Protein 1WCW (pdb70)

B-factor: mean 19.97, std 11.14, range [6.04, 53.65]

Organism: Thermus thermophilus (strain ATCC 27634 / DSM 579 / HB8) (NCBI:txid30085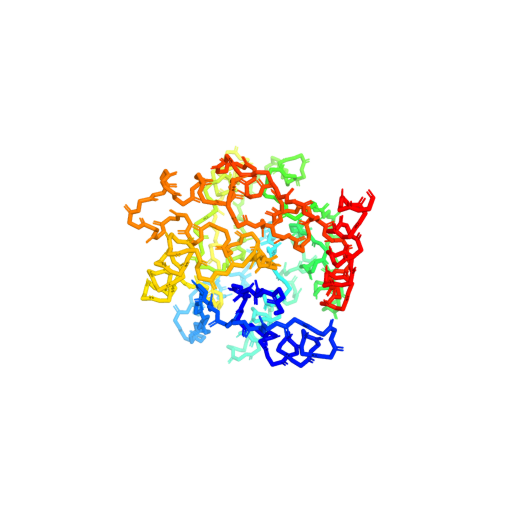2)

Nearest PDB structures (foldseek):
  1wcx-assembly1_A  TM=1.002E+00  e=2.174E-49  Thermus thermophilus
  1wd7-assembly1_A  TM=7.916E-01  e=1.158E-45  Thermus thermophilus
  3d8s-assembly1_A  TM=7.509E-01  e=1.767E-45  Thermus thermophilus HB27
  3re1-assembly1_A  TM=6.520E-01  e=6.732E-09  Pseudomonas syringae pv. tomato str. DC3000
  3mw8-assembly1_A  TM=5.548E-01  e=4.410E-09  Shewanella amazonensis SB2B

Foldseek 3Di:
DAEEEEQDDDCPVVLCVLCVVVPYHYHYQHFKDKWFDPLVVCVVLLVVLLVAWAEEEAQALVQLVLSVVSCVVVVGDNVVRLQNHQYEYADDHNQVSCVVVVRHHPYYAHNDLVRCLVVQAQDETAYEYEDAADDDVVNVVSNVVSHHDYRYHHRMHMGTPLVSLAVVLVCLLVLVGAEYEDEDLVSLVSNCVRYPCNVSVQVSCAPRHAYEYEDPRNQVSCVVSPHHHLYYHDPSDSSCRVVVVVVSVVVVVD

Sequence (254 aa):
AVRVAYAGLRRKEAFKALAEKLGFTPLLFPVQATEKVPVPEYRDQVRALAQGVDLFLATTGVGVRDLLEAGKALGLDLEGPLAKAFRLARGAKAARALKEAGLPPHAVGDGTSKSLLPLLPQGRGVAALQLYGKPLPLLENALAERGYRVLPLMPYRHLPDPEGILRLEEALLRGEVDALAFVAAIQVEFLFEGAKDPKALREALNTRVKALAVGRVTADALREWGVKPFYVDETERLGSLLQGFKRALQKEVA

InterPro domains:
  IPR003754 Tetrapyrrole biosynthesis, uroporphyrinogen III synthase [PF02602] (13-242)
  IPR003754 Tetrapyrrole biosynthesis, uroporphyrinogen III synthase [cd06578] (9-242)
  IPR036108 Tetrapyrrole biosynthesis, uroporphyrinogen III synthase superfamily [G3DSA:3.40.50.10090] (7-240)
  IPR036108 Tetrapyrrole biosynthesis, uroporphyrinogen III synthase superfamily [G3DSA:3.40.50.10090] (31-159)
  IPR036108 Tetrapyrrole biosynthesis, uroporphyrinogen III synthase superfamily [SSF69618] (2-250)
  IPR039793 Uroporphyrinogen-III synthase [PTHR40082] (2-251)

Structure (mmCIF, N/CA/C/O backbone):
data_1WCW
#
_entry.id   1WCW
#
_cell.length_a   35.546
_cell.length_b   66.309
_cell.length_c   55.677
_cell.angle_alpha   90
_cell.angle_beta   91.784
_cell.angle_gamma   90
#
_symmetry.space_group_name_H-M   'P 1 21 1'
#
loop_
_entity.id
_entity.type
_entity.pdbx_description
1 polymer 'Uroporphyrinogen III synthase'
2 non-polymer GLYCEROL
3 water water
#
loop_
_atom_site.group_PDB
_atom_site.id
_atom_site.type_symbol
_atom_site.label_atom_id
_atom_site.label_alt_id
_atom_site.label_comp_id
_atom_site.label_asym_id
_atom_site.label_entity_id
_atom_site.label_seq_id
_atom_site.pdbx_PDB_ins_code
_atom_site.Cartn_x
_atom_site.Cartn_y
_atom_site.Cartn_z
_atom_site.occupancy
_atom_site.B_iso_or_equiv
_atom_site.auth_seq_id
_atom_site.auth_comp_id
_atom_site.auth_asym_id
_atom_site.auth_atom_id
_atom_site.pdbx_PDB_model_num
ATOM 1 N N . ALA A 1 8 ? 12.807 23.651 3.445 1.00 31.98 8 ALA A N 1
ATOM 2 C CA . ALA A 1 8 ? 12.984 22.349 4.150 1.00 22.23 8 ALA A CA 1
ATOM 3 C C . ALA A 1 8 ? 14.226 22.380 5.056 1.00 19.68 8 ALA A C 1
ATOM 4 O O . ALA A 1 8 ? 15.150 23.113 4.796 1.00 21.36 8 ALA A O 1
ATOM 6 N N . VAL A 1 9 ? 14.196 21.579 6.114 1.00 16.11 9 VAL A N 1
ATOM 7 C CA . VAL A 1 9 ? 15.360 21.471 7.023 1.00 14.45 9 VAL A CA 1
ATOM 8 C C . VAL A 1 9 ? 16.448 20.678 6.246 1.00 11.60 9 VAL A C 1
ATOM 9 O O . VAL A 1 9 ? 16.192 19.629 5.631 1.00 13.30 9 VAL A O 1
ATOM 13 N N . ARG A 1 10 ? 17.622 21.267 6.240 1.00 10.16 10 ARG A N 1
ATOM 14 C CA . ARG A 1 10 ? 18.771 20.749 5.500 1.00 9.85 10 ARG A CA 1
ATOM 15 C C . ARG A 1 10 ? 19.635 19.935 6.482 1.00 9.82 10 ARG A C 1
ATOM 16 O O . ARG A 1 10 ? 20.142 20.498 7.463 1.00 10.26 10 ARG A O 1
ATOM 24 N N . VAL A 1 11 ? 19.800 18.663 6.179 1.00 9.47 11 VAL A N 1
ATOM 25 C CA . VAL A 1 11 ? 20.534 17.739 7.052 1.00 8.98 11 VAL A CA 1
ATOM 26 C C . VAL A 1 11 ? 21.687 17.129 6.288 1.00 8.01 11 VAL A C 1
ATOM 27 O O . VAL A 1 11 ? 21.534 16.448 5.247 1.00 9.50 11 VAL A O 1
ATOM 31 N N . ALA A 1 12 ? 22.880 17.400 6.766 1.00 8.21 12 ALA A N 1
ATOM 32 C CA . ALA A 1 12 ? 24.134 16.864 6.195 1.00 7.01 12 ALA A CA 1
ATOM 33 C C . ALA A 1 12 ? 24.449 15.514 6.871 1.00 8.60 12 ALA A C 1
ATOM 34 O O . ALA A 1 12 ? 24.102 15.324 8.071 1.00 8.63 12 ALA A O 1
ATOM 36 N N . TYR A 1 13 ? 25.075 14.613 6.160 1.00 8.38 13 TYR A N 1
ATOM 37 C CA . TYR A 1 13 ? 25.446 13.300 6.649 1.00 6.99 13 TYR A CA 1
ATOM 38 C C . TYR A 1 13 ? 26.935 13.156 6.488 1.00 9.02 13 TYR A C 1
ATOM 39 O O . TYR A 1 13 ? 27.465 13.338 5.386 1.00 8.54 13 TYR A O 1
ATOM 48 N N . ALA A 1 14 ? 27.634 12.845 7.584 1.00 7.77 14 ALA A N 1
ATOM 49 C CA . ALA A 1 14 ? 29.111 12.723 7.554 1.00 9.35 14 ALA A CA 1
ATOM 50 C C . ALA A 1 14 ? 29.564 11.278 7.304 1.00 10.16 14 ALA A C 1
ATOM 51 O O . ALA A 1 14 ? 30.781 11.081 7.242 1.00 12.01 14 ALA A O 1
ATOM 53 N N . GLY A 1 15 ? 28.654 10.338 7.160 1.00 9.98 15 GLY A N 1
ATOM 54 C CA . GLY A 1 15 ? 29.000 8.930 6.955 1.00 10.75 15 GLY A CA 1
ATOM 55 C C . GLY A 1 15 ? 29.359 8.596 5.529 1.00 13.19 15 GLY A C 1
ATOM 56 O O . GLY A 1 15 ? 29.221 9.387 4.600 1.00 14.48 15 GLY A O 1
ATOM 57 N N . LEU A 1 16 ? 29.914 7.406 5.389 1.00 18.61 16 LEU A N 1
ATOM 58 C CA . LEU A 1 16 ? 30.333 6.934 4.069 1.00 17.67 16 LEU A CA 1
ATOM 59 C C . LEU A 1 16 ? 29.507 5.757 3.531 1.00 17.59 16 LEU A C 1
ATOM 60 O O . LEU A 1 16 ? 29.063 5.778 2.410 1.00 23.67 16 LEU A O 1
ATOM 65 N N . ARG A 1 17 ? 29.285 4.786 4.367 1.00 16.54 17 ARG A N 1
ATOM 66 C CA . ARG A 1 17 ? 28.629 3.526 4.023 1.00 21.19 17 ARG A CA 1
ATOM 67 C C . ARG A 1 17 ? 27.191 3.477 3.547 1.00 26.29 17 ARG A C 1
ATOM 68 O O . ARG A 1 17 ? 26.855 2.819 2.559 1.00 26.79 17 ARG A O 1
ATOM 76 N N . ARG A 1 18 ? 26.340 4.191 4.245 1.00 19.99 18 ARG A N 1
ATOM 77 C CA . ARG A 1 18 ? 24.908 4.239 4.010 1.00 23.56 18 ARG A CA 1
ATOM 78 C C . ARG A 1 18 ? 24.373 5.580 3.466 1.00 17.31 18 ARG A C 1
ATOM 79 O O . ARG A 1 18 ? 23.256 5.991 3.765 1.00 14.16 18 ARG A O 1
ATOM 87 N N . LYS A 1 19 ? 25.158 6.245 2.640 1.00 21.23 19 LYS A N 1
ATOM 88 C CA . LYS A 1 19 ? 24.746 7.525 2.026 1.00 17.10 19 LYS A CA 1
ATOM 89 C C . LYS A 1 19 ? 23.459 7.450 1.257 1.00 18.91 19 LYS A C 1
ATOM 90 O O . LYS A 1 19 ? 22.647 8.379 1.286 1.00 19.01 19 LYS A O 1
ATOM 96 N N . GLU A 1 20 ? 23.302 6.435 0.441 1.00 18.78 20 GLU A N 1
ATOM 97 C CA . GLU A 1 20 ? 22.120 6.292 -0.382 1.00 22.04 20 GLU A CA 1
ATOM 98 C C . GLU A 1 20 ? 20.859 6.095 0.473 1.00 20.63 20 GLU A C 1
ATOM 99 O O . GLU A 1 20 ? 19.770 6.647 0.183 1.00 20.12 20 GLU A O 1
ATOM 105 N N . ALA A 1 21 ? 21.005 5.328 1.541 1.00 20.77 21 ALA A N 1
ATOM 106 C CA . ALA A 1 21 ? 19.855 5.097 2.390 1.00 20.08 21 ALA A CA 1
ATOM 107 C C . ALA A 1 21 ? 19.531 6.407 3.094 1.00 16.29 21 ALA A C 1
ATOM 108 O O . ALA A 1 21 ? 18.362 6.750 3.256 1.00 16.08 21 ALA A O 1
ATOM 110 N N . PHE A 1 22 ? 20.581 7.117 3.545 1.00 14.17 22 PHE A N 1
ATOM 111 C CA . PHE A 1 22 ? 20.361 8.388 4.226 1.00 11.96 22 PHE A CA 1
ATOM 112 C C . PHE A 1 22 ? 19.575 9.337 3.323 1.00 12.21 22 PHE A C 1
ATOM 113 O O . PHE A 1 22 ? 18.588 9.959 3.732 1.00 12.01 22 PHE A O 1
ATOM 121 N N . LYS A 1 23 ? 20.002 9.478 2.059 1.00 12.02 23 LYS A N 1
ATOM 122 C CA . LYS A 1 23 ? 19.374 10.390 1.158 1.00 12.00 23 LYS A CA 1
ATOM 123 C C . LYS A 1 23 ? 17.926 10.039 0.922 1.00 12.89 23 LYS A C 1
ATOM 124 O O . LYS A 1 23 ? 17.070 10.910 0.941 1.00 13.44 23 LYS A O 1
ATOM 130 N N . ALA A 1 24 ? 17.670 8.772 0.650 1.00 15.85 24 ALA A N 1
ATOM 131 C CA . ALA A 1 24 ? 16.315 8.328 0.384 1.00 15.59 24 ALA A CA 1
ATOM 132 C C . ALA A 1 24 ? 15.372 8.561 1.552 1.00 17.91 24 ALA A C 1
ATOM 133 O O . ALA A 1 24 ? 14.275 9.073 1.365 1.00 17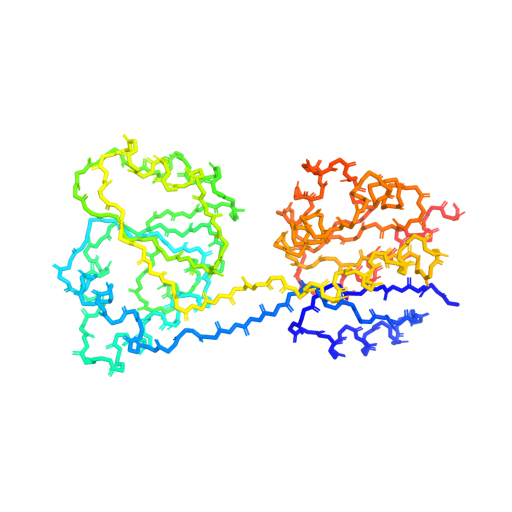.96 24 ALA A O 1
ATOM 135 N N . LEU A 1 25 ? 15.789 8.190 2.758 1.00 15.03 25 LEU A N 1
ATOM 136 C CA . LEU A 1 25 ? 14.987 8.326 3.925 1.00 16.53 25 LEU A CA 1
ATOM 137 C C . LEU A 1 25 ? 14.788 9.809 4.230 1.00 15.91 25 LEU A C 1
ATOM 138 O O . LEU A 1 25 ? 13.677 10.280 4.526 1.00 15.73 25 LEU A O 1
ATOM 143 N N . ALA A 1 26 ? 15.854 10.626 4.161 1.00 12.75 26 ALA A N 1
ATOM 144 C CA . ALA A 1 26 ? 15.681 12.033 4.422 1.00 11.99 26 ALA A CA 1
ATOM 145 C C . ALA A 1 26 ? 14.673 12.690 3.484 1.00 12.70 26 ALA A C 1
ATOM 146 O O . ALA A 1 26 ? 13.835 13.488 3.945 1.00 12.57 26 ALA A O 1
ATOM 148 N N . GLU A 1 27 ? 14.744 12.381 2.207 1.00 13.68 27 GLU A N 1
ATOM 149 C CA . GLU A 1 27 ? 13.800 12.935 1.257 1.00 16.21 27 GLU A CA 1
ATOM 150 C C . GLU A 1 27 ? 12.377 12.510 1.613 1.00 16.74 27 GLU A C 1
ATOM 151 O O . GLU A 1 27 ? 11.444 13.343 1.531 1.00 18.76 27 GLU A O 1
ATOM 157 N N . LYS A 1 28 ? 12.189 11.245 1.966 1.00 15.70 28 LYS A N 1
ATOM 158 C CA . LYS A 1 28 ? 10.807 10.766 2.331 1.00 16.70 28 LYS A CA 1
ATOM 159 C C . LYS A 1 28 ? 10.269 11.453 3.567 1.00 19.46 28 LYS A C 1
ATOM 160 O O . LYS A 1 28 ? 9.030 11.641 3.734 1.00 22.21 28 LYS A O 1
ATOM 166 N N . LEU A 1 29 ? 11.142 11.905 4.440 1.00 17.37 29 LEU A N 1
ATOM 167 C CA . LEU A 1 29 ? 10.719 12.592 5.667 1.00 15.72 29 LEU A CA 1
ATOM 168 C C . LEU A 1 29 ? 10.598 14.087 5.500 1.00 16.04 29 LEU A C 1
ATOM 169 O O . LEU A 1 29 ? 10.302 14.806 6.448 1.00 21.63 29 LEU A O 1
ATOM 174 N N . GLY A 1 30 ? 10.845 14.568 4.303 1.00 15.65 30 GLY A N 1
ATOM 175 C CA . GLY A 1 30 ? 10.733 16.010 4.066 1.00 18.02 30 GLY A CA 1
ATOM 176 C C . GLY A 1 30 ? 11.966 16.864 4.290 1.00 15.12 30 GLY A C 1
ATOM 177 O O . GLY A 1 30 ? 11.917 18.092 4.274 1.00 19.03 30 GLY A O 1
ATOM 178 N N . PHE A 1 31 ? 13.099 16.211 4.507 1.00 13.95 31 PHE A N 1
ATOM 179 C CA . PHE A 1 31 ? 14.349 16.967 4.653 1.00 12.61 31 PHE A CA 1
ATOM 180 C C . PHE A 1 31 ? 15.103 17.096 3.339 1.00 12.93 31 PHE A C 1
ATOM 181 O O . PHE A 1 31 ? 14.857 16.347 2.410 1.00 14.45 31 PHE A O 1
ATOM 189 N N . THR A 1 32 ? 15.990 18.075 3.261 1.00 11.42 32 THR A N 1
ATOM 190 C CA . THR A 1 32 ? 16.884 18.197 2.090 1.00 9.53 32 THR A CA 1
ATOM 191 C C . THR A 1 32 ? 18.218 17.529 2.584 1.00 9.17 32 THR A C 1
ATOM 192 O O . THR A 1 32 ? 18.927 18.132 3.423 1.00 10.84 32 THR A O 1
ATOM 196 N N . PRO A 1 33 ? 18.605 16.387 2.002 1.00 10.21 33 PRO A N 1
ATOM 197 C CA . PRO A 1 33 ? 19.842 15.726 2.423 1.00 11.84 33 PRO A CA 1
ATOM 198 C C . PRO A 1 33 ? 21.058 16.239 1.697 1.00 11.32 33 PRO A C 1
ATOM 199 O O . PRO A 1 33 ? 20.994 16.564 0.505 1.00 11.28 33 PRO A O 1
ATOM 203 N N . LEU A 1 34 ? 22.156 16.383 2.412 1.00 8.92 34 LEU A N 1
ATOM 204 C CA . LEU A 1 34 ? 23.456 16.731 1.799 1.00 8.32 34 LEU A CA 1
ATOM 205 C C . LEU A 1 34 ? 24.463 15.708 2.246 1.00 8.32 34 LEU A C 1
ATOM 206 O O . LEU A 1 34 ? 24.506 15.347 3.448 1.00 11.12 34 LEU A O 1
ATOM 211 N N . LEU A 1 35 ? 25.324 15.244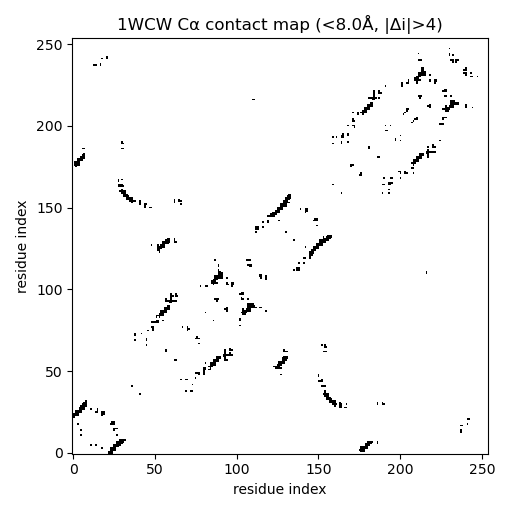 1.369 1.00 7.52 35 LEU A N 1
ATOM 212 C CA . LEU A 1 35 ? 26.284 14.205 1.676 1.00 7.54 35 LEU A CA 1
ATOM 213 C C . LEU A 1 35 ? 27.642 14.801 1.731 1.00 8.79 35 LEU A C 1
ATOM 214 O O . LEU A 1 35 ? 28.170 15.256 0.722 1.00 10.22 35 LEU A O 1
ATOM 219 N N . PHE A 1 36 ? 28.231 14.758 2.927 1.00 8.41 36 PHE A N 1
ATOM 220 C CA . PHE A 1 36 ? 29.574 15.287 3.190 1.00 9.38 36 PHE A CA 1
ATOM 221 C C . PHE A 1 36 ? 30.410 14.230 3.925 1.00 8.34 36 PHE A C 1
ATOM 222 O O . PHE A 1 36 ? 30.668 14.392 5.138 1.00 9.37 36 PHE A O 1
ATOM 230 N N . PRO A 1 37 ? 30.845 13.175 3.234 1.00 9.34 37 PRO A N 1
ATOM 231 C CA . PRO A 1 37 ? 31.650 12.165 3.934 1.00 9.64 37 PRO A CA 1
ATOM 232 C C . PRO A 1 37 ? 32.956 12.759 4.418 1.00 10.03 37 PRO A C 1
ATOM 233 O O . PRO A 1 37 ? 33.589 13.574 3.741 1.00 12.69 37 PRO A O 1
ATOM 237 N N . VAL A 1 38 ? 33.409 12.310 5.572 1.00 9.52 38 VAL A N 1
ATOM 238 C CA . VAL A 1 38 ? 34.646 12.804 6.130 1.00 10.09 38 VAL A CA 1
ATOM 239 C C . VAL A 1 38 ? 35.690 11.692 6.182 1.00 10.86 38 VAL A C 1
ATOM 240 O O . VAL A 1 38 ? 36.826 11.960 6.678 1.00 12.70 38 VAL A O 1
ATOM 244 N N . GLN A 1 39 ? 35.384 10.499 5.702 1.00 11.73 39 GLN A N 1
ATOM 245 C CA . GLN A 1 39 ? 36.339 9.410 5.765 1.00 12.96 39 GLN A CA 1
ATOM 246 C C . GLN A 1 39 ? 36.400 8.674 4.459 1.00 15.88 39 GLN A C 1
ATOM 247 O O . GLN A 1 39 ? 35.482 8.734 3.605 1.00 15.55 39 GLN A O 1
ATOM 253 N N . ALA A 1 40 ? 37.488 7.951 4.321 1.00 14.65 40 ALA A N 1
ATOM 254 C CA . ALA A 1 40 ? 37.735 7.085 3.215 1.00 16.47 40 ALA A CA 1
ATOM 255 C C . ALA A 1 40 ? 38.110 5.740 3.896 1.00 17.87 40 ALA A C 1
ATOM 256 O O . ALA A 1 40 ? 38.542 5.719 5.066 1.00 17.10 40 ALA A O 1
ATOM 258 N N . THR A 1 41 ? 37.894 4.620 3.242 1.00 14.04 41 THR A N 1
ATOM 259 C CA . THR A 1 41 ? 38.243 3.363 3.871 1.00 17.32 41 THR A CA 1
ATOM 260 C C . THR A 1 41 ? 38.966 2.516 2.822 1.00 18.09 41 THR A C 1
ATOM 261 O O . THR A 1 41 ? 38.578 2.506 1.644 1.00 23.07 41 THR A O 1
ATOM 265 N N . GLU A 1 42 ? 40.061 1.851 3.196 1.00 16.05 42 GLU A N 1
ATOM 266 C CA . GLU A 1 42 ? 40.744 1.025 2.217 1.00 19.68 42 GLU A CA 1
ATOM 267 C C . GLU A 1 42 ? 41.237 -0.225 2.874 1.00 18.25 42 GLU A C 1
ATOM 268 O O . GLU A 1 42 ? 41.733 -0.231 4.028 1.00 18.91 42 GLU A O 1
ATOM 274 N N . LYS A 1 43 ? 41.033 -1.329 2.175 1.00 17.66 43 LYS A N 1
ATOM 275 C CA . LYS A 1 43 ? 41.510 -2.597 2.701 1.00 17.57 43 LYS A CA 1
ATOM 276 C C . LYS A 1 43 ? 42.989 -2.644 2.496 1.00 17.38 43 LYS A C 1
ATOM 277 O O . LYS A 1 43 ? 43.528 -2.166 1.503 1.00 21.80 43 LYS A O 1
ATOM 283 N N . VAL A 1 44 ? 43.698 -3.204 3.452 1.00 15.71 44 VAL A N 1
ATOM 284 C CA . VAL A 1 44 ? 45.129 -3.369 3.341 1.00 13.98 44 VAL A CA 1
ATOM 285 C C . VAL A 1 44 ? 45.375 -4.755 2.620 1.00 15.95 44 VAL A C 1
ATOM 286 O O . VAL A 1 44 ? 44.820 -5.778 3.029 1.00 16.54 44 VAL A O 1
ATOM 290 N N . PRO A 1 45 ? 46.181 -4.790 1.544 1.00 13.52 45 PRO A N 1
ATOM 291 C CA . PRO A 1 45 ? 46.428 -6.065 0.837 1.00 14.07 45 PRO A CA 1
ATOM 292 C C . PRO A 1 45 ? 47.008 -7.005 1.808 1.00 13.77 45 PRO A C 1
ATOM 293 O O . PRO A 1 45 ? 47.930 -6.696 2.569 1.00 13.58 45 PRO A O 1
ATOM 297 N N . VAL A 1 46 ? 46.525 -8.253 1.751 1.00 15.25 46 VAL A N 1
ATOM 298 C CA . VAL A 1 46 ? 46.959 -9.247 2.674 1.00 13.50 46 VAL A CA 1
ATOM 299 C C . VAL A 1 46 ? 48.493 -9.425 2.711 1.00 15.21 46 VAL A C 1
ATOM 300 O O . VAL A 1 46 ? 49.136 -9.563 3.770 1.00 13.64 46 VAL A O 1
ATOM 304 N N . PRO A 1 47 ? 49.132 -9.402 1.519 1.00 16.04 47 PRO A N 1
ATOM 305 C CA . PRO A 1 47 ? 50.597 -9.555 1.593 1.00 16.12 47 PRO A CA 1
ATOM 306 C C . PRO A 1 47 ? 51.331 -8.493 2.429 1.00 15.50 47 PRO A C 1
ATOM 307 O O . PRO A 1 47 ? 52.416 -8.744 2.945 1.00 20.38 47 PRO A O 1
ATOM 311 N N . GLU A 1 48 ? 50.740 -7.296 2.556 1.00 16.49 48 GLU A N 1
ATOM 312 C CA . GLU A 1 48 ? 51.382 -6.216 3.308 1.00 18.99 48 GLU A CA 1
ATOM 313 C C . GLU A 1 48 ? 51.442 -6.408 4.805 1.00 20.18 48 GLU A C 1
ATOM 314 O O . GLU A 1 48 ? 52.268 -5.773 5.498 1.00 25.47 48 GLU A O 1
ATOM 320 N N . TYR A 1 49 ? 50.589 -7.289 5.353 1.00 16.67 49 TYR A N 1
ATOM 321 C CA . TYR A 1 49 ? 50.695 -7.538 6.794 1.00 16.39 49 TYR A CA 1
ATOM 322 C C . TYR A 1 49 ? 50.806 -9.018 7.082 1.00 15.95 49 TYR A C 1
ATOM 323 O O . TYR A 1 49 ? 50.529 -9.487 8.169 1.00 16.66 49 TYR A O 1
ATOM 332 N N . ARG A 1 50 ? 51.221 -9.783 6.067 1.00 14.14 50 ARG A N 1
ATOM 333 C CA . ARG A 1 50 ? 51.393 -11.245 6.212 1.00 16.68 50 ARG A CA 1
ATOM 334 C C . ARG A 1 50 ? 52.280 -11.617 7.397 1.00 14.58 50 ARG A C 1
ATOM 335 O O . ARG A 1 50 ? 52.103 -12.649 8.065 1.00 17.50 50 ARG A O 1
ATOM 343 N N . ASP A 1 51 ? 53.289 -10.790 7.652 1.00 16.77 51 ASP A N 1
ATOM 344 C CA . ASP A 1 51 ? 54.255 -11.002 8.718 1.00 17.91 51 ASP A CA 1
ATOM 345 C C . ASP A 1 51 ? 53.530 -11.019 10.112 1.00 16.52 51 ASP A C 1
ATOM 346 O O . ASP A 1 51 ? 53.811 -11.865 10.975 1.00 16.79 51 ASP A O 1
ATOM 351 N N . GLN A 1 52 ? 52.582 -10.095 10.246 1.00 16.14 52 GLN A N 1
ATOM 352 C CA . GLN A 1 52 ? 51.821 -9.980 11.496 1.00 15.10 52 GLN A CA 1
ATOM 353 C C . GLN A 1 52 ? 50.859 -11.161 11.646 1.00 14.00 52 GLN A C 1
ATOM 354 O O . GLN A 1 52 ? 50.697 -11.677 12.740 1.00 13.61 52 GLN A O 1
ATOM 360 N N . VAL A 1 53 ? 50.251 -11.595 10.531 1.00 13.87 53 VAL A N 1
ATOM 361 C CA . VAL A 1 53 ? 49.318 -12.729 10.586 1.00 12.66 53 VAL A CA 1
ATOM 362 C C . VAL A 1 53 ? 50.074 -14.005 10.924 1.00 11.97 53 VAL A C 1
ATOM 363 O O . VAL A 1 53 ? 49.610 -14.835 11.723 1.00 13.30 53 VAL A O 1
ATOM 367 N N . ARG A 1 54 ? 51.268 -14.173 10.348 1.00 13.93 54 ARG A N 1
ATOM 368 C CA . ARG A 1 54 ? 52.090 -15.362 10.676 1.00 16.53 54 ARG A CA 1
ATOM 369 C C . ARG A 1 54 ? 52.460 -15.404 12.169 1.00 15.26 54 ARG A C 1
ATOM 370 O O . ARG A 1 54 ? 52.425 -16.464 12.812 1.00 17.92 54 ARG A O 1
ATOM 378 N N . ALA A 1 55 ? 52.775 -14.215 12.696 1.00 15.72 55 ALA A N 1
ATOM 379 C CA . ALA A 1 55 ? 53.091 -14.120 14.109 1.00 16.20 55 ALA A CA 1
ATOM 380 C C . ALA A 1 55 ? 51.882 -14.529 14.955 1.00 15.88 55 ALA A C 1
ATOM 381 O O . ALA A 1 55 ? 52.008 -15.256 15.971 1.00 17.54 55 ALA A O 1
ATOM 383 N N . LEU A 1 56 ? 50.690 -14.016 14.592 1.00 13.11 56 LEU A N 1
ATOM 384 C CA . LEU A 1 56 ? 49.497 -14.423 15.324 1.00 12.86 56 LEU A CA 1
ATOM 385 C C . LEU A 1 56 ? 49.312 -15.951 15.255 1.00 14.51 56 LEU A C 1
ATOM 386 O O . LEU A 1 56 ? 48.900 -16.613 16.241 1.00 13.94 56 LEU A O 1
ATOM 391 N N . ALA A 1 57 ? 49.606 -16.557 14.087 1.00 13.25 57 ALA A N 1
ATOM 392 C CA . ALA A 1 57 ? 49.406 -18.009 13.936 1.00 12.69 57 ALA A CA 1
ATOM 393 C C . ALA A 1 57 ? 50.351 -18.857 14.837 1.00 14.77 57 ALA A C 1
ATOM 394 O O . ALA A 1 57 ? 50.115 -20.041 15.013 1.00 17.86 57 ALA A O 1
ATOM 396 N N . GLN A 1 58 ? 51.387 -18.226 15.347 1.00 16.91 58 GLN A N 1
ATOM 397 C CA . GLN A 1 58 ? 52.340 -18.897 16.257 1.00 18.85 58 GLN A CA 1
ATOM 398 C C . GLN A 1 58 ? 51.783 -18.940 17.688 1.00 20.18 58 GLN A C 1
ATOM 399 O O . GLN A 1 58 ? 52.366 -19.617 18.543 1.00 21.35 58 GLN A O 1
ATOM 405 N N . GLY A 1 59 ? 50.656 -18.262 17.945 1.00 16.46 59 GLY A N 1
ATOM 406 C CA . GLY A 1 59 ? 50.060 -18.251 19.269 1.00 16.95 59 GLY A CA 1
ATOM 407 C C . GLY A 1 59 ? 50.320 -16.916 19.982 1.00 14.40 59 GLY A C 1
ATOM 408 O O . GLY A 1 59 ? 51.402 -16.292 19.933 1.00 16.17 59 GLY A O 1
ATOM 409 N N . VAL A 1 60 ? 49.266 -16.475 20.688 1.00 12.80 60 VAL A N 1
ATOM 410 C CA . VAL A 1 60 ? 49.304 -15.240 21.497 1.00 12.55 60 VAL A CA 1
ATOM 411 C C . VAL A 1 60 ? 48.547 -15.491 22.804 1.00 11.12 60 VAL A C 1
ATOM 412 O O . VAL A 1 60 ? 47.704 -16.392 22.894 1.00 15.17 60 VAL A O 1
ATOM 416 N N . ASP A 1 61 ? 48.830 -14.632 23.762 1.00 12.55 61 ASP A N 1
ATOM 417 C CA . ASP A 1 61 ? 48.169 -14.811 25.052 1.00 13.43 61 ASP A CA 1
ATOM 418 C C . ASP A 1 61 ? 46.866 -14.092 25.142 1.00 11.09 61 ASP A C 1
ATOM 419 O O . ASP A 1 61 ? 45.952 -14.541 25.823 1.00 13.32 61 ASP A O 1
ATOM 424 N N . LEU A 1 62 ? 46.770 -12.990 24.413 1.00 11.52 62 LEU A N 1
ATOM 425 C CA . LEU A 1 62 ? 45.574 -12.177 24.440 1.00 12.73 62 LEU A CA 1
ATOM 426 C C . LEU A 1 62 ? 45.315 -11.671 23.028 1.00 9.38 62 LEU A C 1
ATOM 427 O O . LEU A 1 62 ? 46.243 -11.353 22.275 1.00 10.46 62 LEU A O 1
ATOM 432 N N . PHE A 1 63 ? 44.043 -11.614 22.684 1.00 8.74 63 PHE A N 1
ATOM 433 C CA . PHE A 1 63 ? 43.599 -11.061 21.413 1.00 7.90 63 PHE A CA 1
ATOM 434 C C . PHE A 1 63 ? 42.533 -10.026 21.710 1.00 8.07 63 PHE A C 1
ATOM 435 O O . PHE A 1 63 ? 41.527 -10.291 22.337 1.00 10.31 63 PHE A O 1
ATOM 443 N N . LEU A 1 64 ? 42.742 -8.814 21.231 1.00 8.21 64 LEU A N 1
ATOM 444 C CA . LEU A 1 64 ? 41.832 -7.717 21.430 1.00 9.23 64 LEU A CA 1
ATOM 445 C C . LEU A 1 64 ? 41.245 -7.250 20.078 1.00 8.66 64 LEU A C 1
ATOM 446 O O . LEU A 1 64 ? 42.004 -6.706 19.199 1.00 10.73 64 LEU A O 1
ATOM 451 N N . ALA A 1 65 ? 39.960 -7.481 19.901 1.00 8.85 65 ALA A N 1
ATOM 452 C CA . ALA A 1 65 ? 39.252 -7.068 18.696 1.00 8.07 65 ALA A CA 1
ATOM 453 C C . ALA A 1 65 ? 38.562 -5.735 18.929 1.00 8.99 65 ALA A C 1
ATOM 454 O O . ALA A 1 65 ? 37.835 -5.613 19.917 1.00 9.49 65 ALA A O 1
ATOM 456 N N . THR A 1 66 ? 38.698 -4.820 17.969 1.00 8.71 66 THR A N 1
ATOM 457 C CA . THR A 1 66 ? 38.048 -3.544 18.081 1.00 8.76 66 THR A CA 1
ATOM 458 C C . THR A 1 66 ? 36.874 -3.414 17.170 1.00 10.44 66 THR A C 1
ATOM 459 O O . THR A 1 66 ? 35.927 -2.678 17.538 1.00 12.09 66 THR A O 1
ATOM 463 N N . THR A 1 67 ? 36.828 -4.096 16.026 1.00 9.83 67 THR A N 1
ATOM 464 C CA . THR A 1 67 ? 35.702 -3.984 15.134 1.00 11.51 67 THR A CA 1
ATOM 465 C C . THR A 1 67 ? 35.288 -5.330 14.549 1.00 10.64 67 THR A C 1
ATOM 466 O O . THR A 1 67 ? 36.106 -6.295 14.435 1.00 10.69 67 THR A O 1
ATOM 470 N N . GLY A 1 68 ? 34.002 -5.439 14.171 1.00 12.17 68 GLY A N 1
ATOM 471 C CA . GLY A 1 68 ? 33.509 -6.673 13.573 1.00 13.32 68 GLY A CA 1
ATOM 472 C C . GLY A 1 68 ? 34.136 -6.871 12.225 1.00 10.74 68 GLY A C 1
ATOM 473 O O . GLY A 1 68 ? 34.520 -8.007 11.892 1.00 13.04 68 GLY A O 1
ATOM 474 N N . VAL A 1 69 ? 34.202 -5.803 11.440 1.00 11.33 69 VAL A N 1
ATOM 475 C CA . VAL A 1 69 ? 34.830 -5.838 10.125 1.00 16.08 69 VAL A CA 1
ATOM 476 C C . VAL A 1 69 ? 36.268 -6.341 10.256 1.00 14.96 69 VAL A C 1
ATOM 477 O O . VAL A 1 69 ? 36.730 -7.165 9.460 1.00 12.48 69 VAL A O 1
ATOM 481 N N . GLY A 1 70 ? 36.979 -5.858 11.257 1.00 12.18 70 GLY A N 1
ATOM 482 C CA . GLY A 1 70 ? 38.358 -6.267 11.440 1.00 10.84 70 GLY A CA 1
ATOM 483 C C . GLY A 1 70 ? 38.525 -7.729 11.781 1.00 9.76 70 GLY A C 1
ATOM 484 O O . GLY A 1 70 ? 39.471 -8.378 11.272 1.00 10.14 70 GLY A O 1
ATOM 485 N N . VAL A 1 71 ? 37.665 -8.259 12.614 1.00 9.99 71 VAL A N 1
ATOM 486 C CA . VAL A 1 71 ? 37.710 -9.670 12.945 1.00 9.68 71 VAL A CA 1
ATOM 487 C C . VAL A 1 71 ? 37.500 -10.478 11.643 1.00 10.03 71 VAL A C 1
ATOM 488 O O . VAL A 1 71 ? 38.265 -11.422 11.335 1.00 9.88 71 VAL A O 1
ATOM 492 N N . ARG A 1 72 ? 36.481 -10.139 10.857 1.00 11.18 72 ARG A N 1
ATOM 493 C CA . ARG A 1 72 ? 36.194 -10.891 9.651 1.00 12.55 72 ARG A CA 1
ATOM 494 C C . ARG A 1 72 ? 37.342 -10.786 8.671 1.00 10.44 72 ARG A C 1
ATOM 495 O O . ARG A 1 72 ? 37.772 -11.825 8.096 1.00 12.95 72 ARG A O 1
ATOM 503 N N . ASP A 1 73 ? 37.877 -9.573 8.483 1.00 10.22 73 ASP A N 1
ATOM 504 C CA . ASP A 1 73 ? 38.988 -9.412 7.555 1.00 10.51 73 ASP A CA 1
ATOM 505 C C . ASP A 1 73 ? 40.215 -10.220 7.990 1.00 12.00 73 ASP A C 1
ATOM 506 O O . ASP A 1 73 ? 40.924 -10.796 7.118 1.00 11.19 73 ASP A O 1
ATOM 511 N N . LEU A 1 74 ? 40.545 -10.248 9.278 1.00 9.53 74 LEU A N 1
ATOM 512 C CA . LEU A 1 74 ? 41.670 -11.000 9.712 1.00 8.70 74 LEU A CA 1
ATOM 513 C C . LEU A 1 74 ? 41.499 -12.491 9.485 1.00 9.80 74 LEU A C 1
ATOM 514 O O . LEU A 1 74 ? 42.467 -13.162 9.077 1.00 9.83 74 LEU A O 1
ATOM 519 N N . LEU A 1 75 ? 40.333 -13.020 9.782 1.00 9.65 75 LEU A N 1
ATOM 520 C CA . LEU A 1 75 ? 40.081 -14.436 9.552 1.00 11.28 75 LEU A CA 1
ATOM 521 C C . LEU A 1 75 ? 40.209 -14.745 8.027 1.00 11.92 75 LEU A C 1
ATOM 522 O O . LEU A 1 75 ? 40.821 -15.786 7.662 1.00 12.58 75 LEU A O 1
ATOM 527 N N . GLU A 1 76 ? 39.715 -13.862 7.167 1.00 11.82 76 GLU A N 1
ATOM 528 C CA . GLU A 1 76 ? 39.885 -14.060 5.737 1.00 10.46 76 GLU A CA 1
ATOM 529 C C . GLU A 1 76 ? 41.358 -14.023 5.359 1.00 12.99 76 GLU A C 1
ATOM 530 O O . GLU A 1 76 ? 41.785 -14.744 4.485 1.00 12.66 76 GLU A O 1
ATOM 536 N N . ALA A 1 77 ? 42.149 -13.154 5.984 1.00 9.99 77 ALA A N 1
ATOM 537 C CA . ALA A 1 77 ? 43.568 -13.079 5.687 1.00 10.17 77 ALA A CA 1
ATOM 538 C C . ALA A 1 77 ? 44.248 -14.367 6.066 1.00 11.33 77 ALA A C 1
ATOM 539 O O . ALA A 1 77 ? 45.122 -14.874 5.309 1.00 10.73 77 ALA A O 1
ATOM 541 N N . GLY A 1 78 ? 43.863 -14.969 7.212 1.00 10.34 78 GLY A N 1
ATOM 542 C CA . GLY A 1 78 ? 44.415 -16.262 7.588 1.00 10.55 78 GLY A CA 1
ATOM 543 C C . GLY A 1 78 ? 44.111 -17.315 6.533 1.00 9.63 78 GLY A C 1
ATOM 544 O O . GLY A 1 78 ? 45.006 -18.152 6.182 1.00 11.88 78 GLY A O 1
ATOM 545 N N . LYS A 1 79 ? 42.925 -17.327 6.021 1.00 11.14 79 LYS A N 1
ATOM 546 C CA . LYS A 1 79 ? 42.576 -18.306 4.997 1.00 13.44 79 LYS A CA 1
ATOM 547 C C . LYS A 1 79 ? 43.398 -18.080 3.723 1.00 12.51 79 LYS A C 1
ATOM 548 O O . LYS A 1 79 ? 43.935 -19.048 3.130 1.00 12.36 79 LYS A O 1
ATOM 554 N N . ALA A 1 80 ? 43.540 -16.828 3.317 1.00 9.79 80 ALA A N 1
ATOM 555 C CA . ALA A 1 80 ? 44.262 -16.519 2.059 1.00 9.58 80 ALA A CA 1
ATOM 556 C C . ALA A 1 80 ? 45.739 -16.876 2.226 1.00 10.40 80 ALA A C 1
ATOM 557 O O . ALA A 1 80 ? 46.416 -17.242 1.233 1.00 11.42 80 ALA A O 1
ATOM 559 N N . LEU A 1 81 ? 46.313 -16.816 3.425 1.00 10.81 81 LEU A N 1
ATOM 560 C CA . LEU A 1 81 ? 47.690 -17.151 3.630 1.00 11.15 81 LEU A CA 1
ATOM 561 C C . LEU A 1 81 ? 47.875 -18.619 3.951 1.00 13.57 81 LEU A C 1
ATOM 562 O O . LEU A 1 81 ? 49.000 -19.086 4.144 1.00 17.08 81 LEU A O 1
ATOM 567 N N . GLY A 1 82 ? 46.823 -19.415 4.052 1.00 12.09 82 GLY A N 1
ATOM 568 C CA . GLY A 1 82 ? 47.027 -20.801 4.408 1.00 15.20 82 GLY A CA 1
ATOM 569 C C . GLY A 1 82 ? 47.445 -20.997 5.850 1.00 15.94 82 GLY A C 1
ATOM 570 O O . GLY A 1 82 ? 48.174 -21.943 6.162 1.00 18.81 82 GLY A O 1
ATOM 571 N N . LEU A 1 83 ? 46.919 -20.169 6.767 1.00 15.75 83 LEU A N 1
ATOM 572 C CA . LEU A 1 83 ? 47.290 -20.260 8.162 1.00 17.41 83 LEU A CA 1
ATOM 573 C C . LEU A 1 83 ? 46.104 -20.608 9.022 1.00 17.79 83 LEU A C 1
ATOM 574 O O . LEU A 1 83 ? 44.980 -20.261 8.725 1.00 22.01 83 LEU A O 1
ATOM 579 N N . ASP A 1 84 ? 46.364 -21.327 10.099 1.00 18.15 84 ASP A N 1
ATOM 580 C CA . ASP A 1 84 ? 45.327 -21.635 11.024 1.00 18.78 84 ASP A CA 1
ATOM 581 C C . AS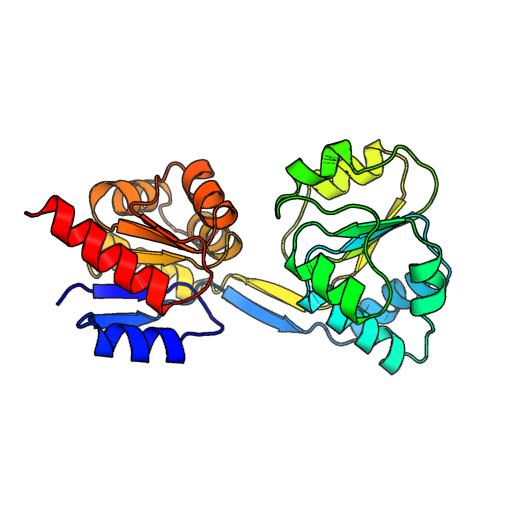P A 1 84 ? 45.331 -20.584 12.131 1.00 15.87 84 ASP A C 1
ATOM 582 O O . ASP A 1 84 ? 46.279 -20.511 12.953 1.00 16.12 84 ASP A O 1
ATOM 587 N N . LEU A 1 85 ? 44.282 -19.745 12.109 1.00 14.77 85 LEU A N 1
ATOM 588 C CA . LEU A 1 85 ? 44.142 -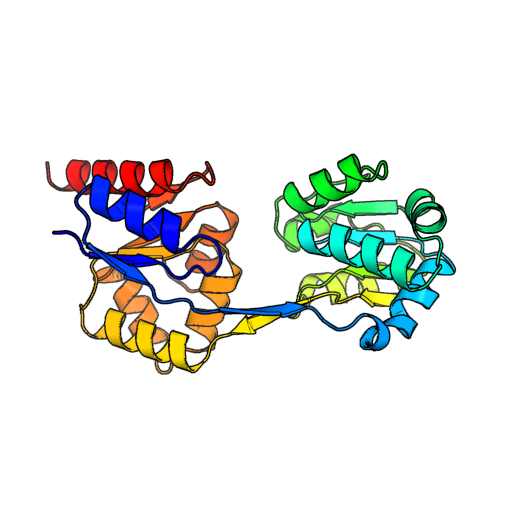18.712 13.151 1.00 13.38 85 LEU A CA 1
ATOM 589 C C . LEU A 1 85 ? 43.127 -19.148 14.186 1.00 16.25 85 LEU A C 1
ATOM 590 O O . LEU A 1 85 ? 43.169 -18.668 15.327 1.00 15.73 85 LEU A O 1
ATOM 595 N N . GLU A 1 86 ? 42.230 -20.049 13.844 1.00 16.78 86 GLU A N 1
ATOM 596 C CA . GLU A 1 86 ? 41.217 -20.446 14.830 1.00 19.81 86 GLU A CA 1
ATOM 597 C C . GLU A 1 86 ? 41.822 -21.139 16.024 1.00 18.50 86 GLU A C 1
ATOM 598 O O . GLU A 1 86 ? 41.385 -20.907 17.164 1.00 19.13 86 GLU A O 1
ATOM 604 N N . GLY A 1 87 ? 42.842 -21.974 15.792 1.00 18.38 87 GLY A N 1
ATOM 605 C CA . GLY A 1 87 ? 43.488 -22.660 16.892 1.00 19.42 87 GLY A CA 1
ATOM 606 C C . GLY A 1 87 ? 44.103 -21.668 17.883 1.00 19.70 87 GLY A C 1
ATOM 607 O O . GLY A 1 87 ? 43.841 -21.692 19.079 1.00 20.15 87 GLY A O 1
ATOM 608 N N . PRO A 1 88 ? 45.015 -20.798 17.428 1.00 18.01 88 PRO A N 1
ATOM 609 C CA . PRO A 1 88 ? 45.655 -19.809 18.309 1.00 17.86 88 PRO A CA 1
ATOM 610 C C . PRO A 1 88 ? 44.610 -18.907 18.980 1.00 14.60 88 PRO A C 1
ATOM 611 O O . PRO A 1 88 ? 44.692 -18.593 20.173 1.00 14.66 88 PRO A O 1
ATOM 615 N N . LEU A 1 89 ? 43.634 -18.458 18.224 1.00 14.71 89 LEU A N 1
ATOM 616 C CA . LEU A 1 89 ? 42.596 -17.607 18.807 1.00 14.06 89 LEU A CA 1
ATOM 617 C C . LEU A 1 89 ? 41.752 -18.326 19.857 1.00 14.58 89 LEU A C 1
ATOM 618 O O . LEU A 1 89 ? 41.347 -17.718 20.874 1.00 13.22 89 LEU A O 1
ATOM 623 N N . ALA A 1 90 ? 41.548 -19.625 19.669 1.00 14.80 90 ALA A N 1
ATOM 624 C CA . ALA A 1 90 ? 40.763 -20.390 20.657 1.00 11.92 90 ALA A CA 1
ATOM 625 C C . ALA A 1 90 ? 41.487 -20.461 21.979 1.00 17.63 90 ALA A C 1
ATOM 626 O O . ALA A 1 90 ? 40.841 -20.459 23.060 1.00 19.22 90 ALA A O 1
ATOM 628 N N . LYS A 1 91 ? 42.812 -20.518 21.918 1.00 14.09 91 LYS A N 1
ATOM 629 C CA . LYS A 1 91 ? 43.590 -20.603 23.137 1.00 15.27 91 LYS A CA 1
ATOM 630 C C . LYS A 1 91 ? 43.795 -19.235 23.805 1.00 17.58 91 LYS A C 1
ATOM 631 O O . LYS A 1 91 ? 43.974 -19.156 25.028 1.00 19.87 91 LYS A O 1
ATOM 637 N N . ALA A 1 92 ? 43.742 -18.145 23.048 1.00 13.38 92 ALA A N 1
ATOM 638 C CA . ALA A 1 92 ? 43.958 -16.858 23.623 1.00 11.42 92 ALA A CA 1
ATOM 639 C C . ALA A 1 92 ? 42.761 -16.373 24.495 1.00 10.01 92 ALA A C 1
ATOM 640 O O . ALA A 1 92 ? 41.628 -16.814 24.300 1.00 11.78 92 ALA A O 1
ATOM 642 N N . PHE A 1 93 ? 43.086 -15.449 25.397 1.00 11.28 93 PHE A N 1
ATOM 643 C CA . PHE A 1 93 ? 42.059 -14.746 26.170 1.00 10.00 93 PHE A CA 1
ATOM 644 C C . PHE A 1 93 ? 41.561 -13.694 25.147 1.00 9.35 93 PHE A C 1
ATOM 645 O O . PHE A 1 93 ? 42.366 -12.900 24.634 1.00 10.82 93 PHE A O 1
ATOM 653 N N . ARG A 1 94 ? 40.276 -13.681 24.892 1.00 9.51 94 ARG A N 1
ATOM 654 C CA . ARG A 1 94 ? 39.727 -12.827 23.846 1.00 9.21 94 ARG A CA 1
ATOM 655 C C . ARG A 1 94 ? 38.903 -11.718 24.391 1.00 9.07 94 ARG A C 1
ATOM 656 O O . ARG A 1 94 ? 37.941 -11.959 25.153 1.00 10.16 94 ARG A O 1
ATOM 664 N N . LEU A 1 95 ? 39.224 -10.489 24.009 1.00 10.42 95 LEU A N 1
ATOM 665 C CA . LEU A 1 95 ? 38.464 -9.314 24.381 1.00 9.39 95 LEU A CA 1
ATOM 666 C C . LEU A 1 95 ? 37.852 -8.617 23.204 1.00 10.72 95 LEU A C 1
ATOM 667 O O . LEU A 1 95 ? 38.497 -8.538 22.122 1.00 13.12 95 LEU A O 1
ATOM 672 N N . ALA A 1 96 ? 36.638 -8.126 23.327 1.00 9.63 96 ALA A N 1
ATOM 673 C CA . ALA A 1 96 ? 36.040 -7.319 22.232 1.00 9.19 96 ALA A CA 1
ATOM 674 C C . ALA A 1 96 ? 35.756 -5.961 22.813 1.00 9.93 96 ALA A C 1
ATOM 675 O O . ALA A 1 96 ? 35.238 -5.817 23.916 1.00 10.88 96 ALA A O 1
ATOM 677 N N . ARG A 1 97 ? 36.117 -4.915 22.081 1.00 8.73 97 ARG A N 1
ATOM 678 C CA . ARG A 1 97 ? 35.884 -3.564 22.569 1.00 8.93 97 ARG A CA 1
ATOM 679 C C . ARG A 1 97 ? 34.389 -3.285 22.724 1.00 10.65 97 ARG A C 1
ATOM 680 O O . ARG A 1 97 ? 34.016 -2.584 23.669 1.00 11.52 97 ARG A O 1
ATOM 688 N N . GLY A 1 98 ? 33.553 -3.837 21.861 1.00 10.47 98 GLY A N 1
ATOM 689 C CA . GLY A 1 98 ? 32.120 -3.553 21.919 1.00 13.18 98 GLY A CA 1
ATOM 690 C C . GLY A 1 98 ? 31.337 -4.662 21.267 1.00 14.26 98 GLY A C 1
ATOM 691 O O . GLY A 1 98 ? 31.905 -5.664 20.833 1.00 12.75 98 GLY A O 1
ATOM 692 N N . ALA A 1 99 ? 30.020 -4.453 21.146 1.00 16.54 99 ALA A N 1
ATOM 693 C CA . ALA A 1 99 ? 29.130 -5.441 20.586 1.00 15.48 99 ALA A CA 1
ATOM 694 C C . ALA A 1 99 ? 29.397 -5.919 19.195 1.00 14.67 99 ALA A C 1
ATOM 695 O O . ALA A 1 99 ? 29.183 -7.096 18.937 1.00 16.10 99 ALA A O 1
ATOM 697 N N . LYS A 1 100 ? 29.821 -5.051 18.306 1.00 16.65 100 LYS A N 1
ATOM 698 C CA . LYS A 1 100 ? 30.063 -5.498 16.936 1.00 15.97 100 LYS A CA 1
ATOM 699 C C . LYS A 1 100 ? 31.243 -6.457 16.831 1.00 16.44 100 LYS A C 1
ATOM 700 O O . LYS A 1 100 ? 31.171 -7.485 16.149 1.00 15.38 100 LYS A O 1
ATOM 706 N N . ALA A 1 101 ? 32.343 -6.129 17.522 1.00 13.81 101 ALA A N 1
ATOM 707 C CA . ALA A 1 101 ? 33.475 -7.063 17.501 1.00 12.02 101 ALA A CA 1
ATOM 708 C C . ALA A 1 101 ? 33.075 -8.346 18.186 1.00 10.24 101 ALA A C 1
ATOM 709 O O . ALA A 1 101 ? 33.474 -9.426 17.782 1.00 12.06 101 ALA A O 1
ATOM 711 N N . ALA A 1 102 ? 32.276 -8.218 19.258 1.00 10.96 102 ALA A N 1
ATOM 712 C CA . ALA A 1 102 ? 31.846 -9.400 19.968 1.00 12.89 102 ALA A CA 1
ATOM 713 C C . ALA A 1 102 ? 31.005 -10.319 19.073 1.00 13.29 102 ALA A C 1
ATOM 714 O O . ALA A 1 102 ? 31.185 -11.521 19.102 1.00 13.77 102 ALA A O 1
ATOM 716 N N . ARG A 1 103 ? 30.119 -9.741 18.274 1.00 14.72 103 ARG A N 1
ATOM 717 C CA . ARG A 1 103 ? 29.277 -10.576 17.449 1.00 17.18 103 ARG A CA 1
ATOM 718 C C . ARG A 1 103 ? 30.104 -11.294 16.384 1.00 14.81 103 ARG A C 1
ATOM 719 O O . ARG A 1 103 ? 29.865 -12.482 16.093 1.00 15.78 103 ARG A O 1
ATOM 727 N N . ALA A 1 104 ? 31.084 -10.593 15.778 1.00 14.29 104 ALA A N 1
ATOM 728 C CA . ALA A 1 104 ? 31.906 -11.245 14.773 1.00 16.17 104 ALA A CA 1
ATOM 729 C C . ALA A 1 104 ? 32.681 -12.394 15.392 1.00 14.89 104 ALA A C 1
ATOM 730 O O . ALA A 1 104 ? 32.824 -13.424 14.787 1.00 15.11 104 ALA A O 1
ATOM 732 N N . LEU A 1 105 ? 33.220 -12.234 16.597 1.00 13.90 105 LEU A N 1
ATOM 733 C CA . LEU A 1 105 ? 33.918 -13.344 17.241 1.00 14.50 105 LEU A CA 1
ATOM 734 C C . LEU A 1 105 ? 32.954 -14.519 17.531 1.00 13.43 105 LEU A C 1
ATOM 735 O O . LEU A 1 105 ? 33.316 -15.664 17.264 1.00 15.94 105 LEU A O 1
ATOM 740 N N . LYS A 1 106 ? 31.760 -14.209 18.033 1.00 15.49 106 LYS A N 1
ATOM 741 C CA . LYS A 1 106 ? 30.775 -15.270 18.326 1.00 17.24 106 LYS A CA 1
ATOM 742 C C . LYS A 1 106 ? 30.421 -16.026 17.042 1.00 18.47 106 LYS A C 1
ATOM 743 O O . LYS A 1 106 ? 30.362 -17.248 17.039 1.00 18.30 106 LYS A O 1
ATOM 749 N N . GLU A 1 107 ? 30.202 -15.309 15.944 1.00 18.26 107 GLU A N 1
ATOM 750 C CA . GLU A 1 107 ? 29.867 -15.941 14.658 1.00 20.68 107 GLU A CA 1
ATOM 751 C C . GLU A 1 107 ? 31.005 -16.823 14.147 1.00 21.57 107 GLU A C 1
ATOM 752 O O . GLU A 1 107 ? 30.785 -17.763 13.401 1.00 24.28 107 GLU A O 1
ATOM 758 N N . ALA A 1 108 ? 32.247 -16.528 14.526 1.00 16.91 108 ALA A N 1
ATOM 759 C CA . ALA A 1 108 ? 33.382 -17.340 14.116 1.00 17.23 108 ALA A CA 1
ATOM 760 C C . ALA A 1 108 ? 33.621 -18.536 15.067 1.00 16.35 108 ALA A C 1
ATOM 761 O O . ALA A 1 108 ? 34.547 -19.294 14.868 1.00 19.84 108 ALA A O 1
ATOM 763 N N . GLY A 1 109 ? 32.775 -18.653 16.108 1.00 17.07 109 GLY A N 1
ATOM 764 C CA . GLY A 1 109 ? 32.888 -19.707 17.105 1.00 19.08 109 GLY A CA 1
ATOM 765 C C . GLY A 1 109 ? 34.029 -19.434 18.067 1.00 20.69 109 GLY A C 1
ATOM 766 O O . GLY A 1 109 ? 34.616 -20.338 18.637 1.00 20.81 109 GLY A O 1
ATOM 767 N N . LEU A 1 110 ? 34.330 -18.147 18.245 1.00 15.30 110 LEU A N 1
ATOM 768 C CA . LEU A 1 110 ? 35.444 -17.710 19.137 1.00 16.10 110 LEU A CA 1
ATOM 769 C C . LEU A 1 110 ? 34.864 -16.605 20.019 1.00 13.45 110 LEU A C 1
ATOM 770 O O . LEU A 1 110 ? 35.387 -15.476 20.066 1.00 13.26 110 LEU A O 1
ATOM 775 N N . PRO A 1 111 ? 33.783 -16.896 20.755 1.00 15.33 111 PRO A N 1
ATOM 776 C CA . PRO A 1 111 ? 33.176 -15.841 21.571 1.00 14.31 111 PRO A CA 1
ATOM 777 C C . PRO A 1 111 ? 34.153 -15.178 22.534 1.00 14.20 111 PRO A C 1
ATOM 778 O O . PRO A 1 111 ? 35.022 -15.826 23.117 1.00 14.04 111 PRO A O 1
ATOM 782 N N . PRO A 1 112 ? 33.997 -13.886 22.727 1.00 12.66 112 PRO A N 1
ATOM 783 C CA . PRO A 1 112 ? 34.906 -13.198 23.640 1.00 11.23 112 PRO A CA 1
ATOM 784 C C . PRO A 1 112 ? 34.702 -13.582 25.084 1.00 11.19 112 PRO A C 1
ATOM 785 O O . PRO A 1 112 ? 33.597 -13.899 25.507 1.00 13.08 112 PRO A O 1
ATOM 789 N N . HIS A 1 113 ? 35.776 -13.504 25.854 1.00 9.81 113 HIS A N 1
ATOM 790 C CA . HIS A 1 113 ? 35.688 -13.719 27.299 1.00 9.69 113 HIS A CA 1
ATOM 791 C C . HIS A 1 113 ? 35.178 -12.501 27.990 1.00 12.04 113 HIS A C 1
ATOM 792 O O . HIS A 1 113 ? 34.618 -12.644 29.093 1.00 13.08 113 HIS A O 1
ATOM 799 N N . ALA A 1 114 ? 35.382 -11.293 27.476 1.00 12.19 114 ALA A N 1
ATOM 800 C CA . ALA A 1 114 ? 34.835 -10.097 28.062 1.00 12.76 114 ALA A CA 1
ATOM 801 C C . ALA A 1 114 ? 34.668 -9.095 26.920 1.00 12.55 114 ALA A C 1
ATOM 802 O O . ALA A 1 114 ? 35.327 -9.170 25.883 1.00 11.29 114 ALA A O 1
ATOM 804 N N . VAL A 1 115 ? 33.740 -8.174 27.139 1.00 10.66 115 VAL A N 1
ATOM 805 C CA . VAL A 1 115 ? 33.313 -7.187 26.140 1.00 11.26 115 VAL A CA 1
ATOM 806 C C . VAL A 1 115 ? 33.141 -5.861 26.814 1.00 10.14 115 VAL A C 1
ATOM 807 O O . VAL A 1 115 ? 32.527 -5.750 27.914 1.00 12.43 115 VAL A O 1
ATOM 811 N N . GLY A 1 116 ? 33.671 -4.828 26.173 1.00 11.09 116 GLY A N 1
ATOM 812 C CA . GLY A 1 116 ? 33.595 -3.465 26.682 1.00 11.06 116 GLY A CA 1
ATOM 813 C C . GLY A 1 116 ? 32.315 -2.812 26.210 1.00 10.40 116 GLY A C 1
ATOM 814 O O . GLY A 1 116 ? 31.341 -3.482 25.807 1.00 14.54 116 GLY A O 1
ATOM 815 N N . ASP A 1 117 ? 32.346 -1.473 26.249 1.00 14.56 117 ASP A N 1
ATOM 816 C CA . ASP A 1 117 ? 31.160 -0.695 25.899 1.00 13.82 117 ASP A CA 1
ATOM 817 C C . ASP A 1 117 ? 31.378 0.130 24.636 1.00 14.44 117 ASP A C 1
ATOM 818 O O . ASP A 1 117 ? 30.649 1.140 24.372 1.00 18.82 117 ASP A O 1
ATOM 823 N N . GLY A 1 118 ? 32.337 -0.277 23.816 1.00 14.47 118 GLY A N 1
ATOM 824 C CA . GLY A 1 118 ? 32.649 0.429 22.585 1.00 13.30 118 GLY A CA 1
ATOM 825 C C . GLY A 1 118 ? 33.787 1.434 22.726 1.00 13.46 118 GLY A C 1
ATOM 826 O O . GLY A 1 118 ? 34.196 2.054 21.769 1.00 14.34 118 GLY A O 1
ATOM 827 N N . THR A 1 119 ? 34.348 1.607 23.914 1.00 13.19 119 THR A N 1
ATOM 828 C CA . THR A 1 119 ? 35.401 2.562 24.124 1.00 13.64 119 THR A CA 1
ATOM 829 C C . THR A 1 119 ? 36.658 1.933 24.666 1.00 13.03 119 THR A C 1
ATOM 830 O O . THR A 1 119 ? 36.568 0.902 25.365 1.00 13.27 119 THR A O 1
ATOM 834 N N . SER A 1 120 ? 37.820 2.488 24.376 1.00 13.31 120 SER A N 1
ATOM 835 C CA . SER A 1 120 ? 39.048 1.965 24.937 1.00 16.43 120 SER A CA 1
ATOM 836 C C . SER A 1 120 ? 39.028 1.988 26.458 1.00 13.59 120 SER A C 1
ATOM 837 O O . SER A 1 120 ? 39.497 1.037 27.087 1.00 14.81 120 SER A O 1
ATOM 840 N N . LYS A 1 121 ? 38.523 3.073 27.066 1.00 13.89 121 LYS A N 1
ATOM 841 C CA . LYS A 1 121 ? 38.552 3.132 28.508 1.00 15.97 121 LYS A CA 1
ATOM 842 C C . LYS A 1 121 ? 37.740 2.021 29.143 1.00 14.66 121 LYS A C 1
ATOM 843 O O . LYS A 1 121 ? 38.104 1.519 30.220 1.00 15.29 121 LYS A O 1
ATOM 849 N N . SER A 1 122 ? 36.671 1.558 28.520 1.00 14.19 122 SER A N 1
ATOM 850 C CA . SER A 1 122 ? 35.856 0.506 29.110 1.00 12.95 122 SER A CA 1
ATOM 851 C C . SER A 1 122 ? 36.622 -0.803 29.181 1.00 14.96 122 SER A C 1
ATOM 852 O O . SER A 1 122 ? 36.204 -1.718 29.914 1.00 15.62 122 SER A O 1
ATOM 855 N N . LEU A 1 123 ? 37.685 -0.965 28.375 1.00 12.25 123 LEU A N 1
ATOM 856 C CA . LEU A 1 123 ? 38.484 -2.198 28.398 1.00 13.02 123 LEU A CA 1
ATOM 857 C C . LEU A 1 123 ? 39.495 -2.223 29.539 1.00 12.58 123 LEU A C 1
ATOM 858 O O . LEU A 1 123 ? 40.009 -3.322 29.871 1.00 13.75 123 LEU A O 1
ATOM 863 N N . LEU A 1 124 ? 39.840 -1.072 30.132 1.00 14.60 124 LEU A N 1
ATOM 864 C CA . LEU A 1 124 ? 40.840 -1.130 31.225 1.00 14.52 124 LEU A CA 1
ATOM 865 C C . LEU A 1 124 ? 40.638 -2.227 32.310 1.00 15.59 124 LEU A C 1
ATOM 866 O O . LEU A 1 124 ? 41.582 -2.971 32.630 1.00 17.15 124 LEU A O 1
ATOM 871 N N . PRO A 1 125 ? 39.438 -2.353 32.921 1.00 14.80 125 PRO A N 1
ATOM 872 C CA . PRO A 1 125 ? 39.229 -3.403 33.956 1.00 14.99 125 PRO A CA 1
ATOM 873 C C . PRO A 1 125 ? 39.191 -4.795 33.435 1.00 17.02 125 PRO A C 1
ATOM 874 O O . PRO A 1 125 ? 39.221 -5.798 34.196 1.00 17.53 125 PRO A O 1
ATOM 878 N N . LEU A 1 126 ? 39.155 -4.918 32.109 1.00 15.54 126 LEU A N 1
ATOM 879 C CA . LEU A 1 126 ? 39.106 -6.212 31.459 1.00 15.53 126 LEU A CA 1
ATOM 880 C C . LEU A 1 126 ? 40.477 -6.584 30.932 1.00 14.51 126 LEU A C 1
ATOM 881 O O . LEU A 1 126 ? 40.570 -7.684 30.334 1.00 18.86 126 LEU A O 1
ATOM 886 N N . LEU A 1 127 ? 41.503 -5.710 31.045 1.00 13.81 127 LEU A N 1
ATOM 887 C CA . LEU A 1 127 ? 42.820 -6.032 30.515 1.00 15.93 127 LEU A CA 1
ATOM 888 C C . LEU A 1 127 ? 43.569 -6.650 31.649 1.00 13.58 127 LEU A C 1
ATOM 889 O O . LEU A 1 127 ? 43.958 -5.948 32.611 1.00 16.07 127 LEU A O 1
ATOM 894 N N . PRO A 1 128 ? 43.867 -7.926 31.525 1.00 15.10 128 PRO A N 1
ATOM 895 C CA . PRO A 1 128 ? 44.574 -8.592 32.638 1.00 16.42 128 PRO A CA 1
ATOM 896 C C . PRO A 1 128 ? 46.064 -8.402 32.692 1.00 15.02 128 PRO A C 1
ATOM 897 O O . PRO A 1 128 ? 46.742 -8.323 31.641 1.00 18.94 128 PRO A O 1
ATOM 901 N N . GLN A 1 129 ? 46.600 -8.284 33.903 1.00 15.69 129 GLN A N 1
ATOM 902 C CA . GLN A 1 129 ? 48.013 -8.219 34.099 1.00 16.25 129 GLN A CA 1
ATOM 903 C C . GLN A 1 129 ? 48.478 -9.586 33.609 1.00 17.65 129 GLN A C 1
ATOM 904 O O . GLN A 1 129 ? 47.997 -10.660 34.068 1.00 20.92 129 GLN A O 1
ATOM 910 N N . GLY A 1 130 ? 49.456 -9.597 32.712 1.00 18.15 130 GLY A N 1
ATOM 911 C CA . GLY A 1 130 ? 49.888 -10.853 32.134 1.00 17.91 130 GLY A CA 1
ATOM 912 C C . GLY A 1 130 ? 51.335 -10.864 31.669 1.00 17.22 130 GLY A C 1
ATOM 913 O O . GLY A 1 130 ? 52.142 -10.022 32.096 1.00 21.12 130 GLY A O 1
ATOM 914 N N . ARG A 1 131 ? 51.671 -11.861 30.863 1.00 19.49 131 ARG A N 1
ATOM 915 C CA . ARG A 1 131 ? 52.981 -12.111 30.334 1.00 25.31 131 ARG A CA 1
ATOM 916 C C . ARG A 1 131 ? 52.740 -12.514 28.856 1.00 25.08 131 ARG A C 1
ATOM 917 O O . ARG A 1 131 ? 51.719 -13.112 28.514 1.00 32.83 131 ARG A O 1
ATOM 925 N N . GLY A 1 132 ? 53.662 -12.231 27.984 1.00 26.71 132 GLY A N 1
ATOM 926 C CA . GLY A 1 132 ? 53.447 -12.726 26.666 1.00 19.09 132 GLY A CA 1
ATOM 927 C C . GLY A 1 132 ? 53.138 -11.657 25.655 1.00 16.06 132 GLY A C 1
ATOM 928 O O . GLY A 1 132 ? 53.522 -10.499 25.755 1.00 17.52 132 GLY A O 1
ATOM 929 N N . VAL A 1 133 ? 52.338 -12.093 24.700 1.00 15.43 133 VAL A N 1
ATOM 930 C CA . VAL A 1 133 ? 51.975 -11.288 23.523 1.00 15.19 133 VAL A CA 1
ATOM 931 C C . VAL A 1 133 ? 50.486 -11.010 23.439 1.00 10.84 133 VAL A C 1
ATOM 932 O O . VAL A 1 133 ? 49.703 -11.937 23.664 1.00 12.22 133 VAL A O 1
ATOM 936 N N . ALA A 1 134 ? 50.183 -9.765 23.175 1.00 11.47 134 ALA A N 1
ATOM 937 C CA . ALA A 1 134 ? 48.789 -9.319 22.988 1.00 10.04 134 ALA A CA 1
ATOM 938 C C . ALA A 1 134 ? 48.644 -8.843 21.549 1.00 11.03 134 ALA A C 1
ATOM 939 O O . ALA A 1 134 ? 49.250 -7.855 21.126 1.00 13.42 134 ALA A O 1
ATOM 941 N N . ALA A 1 135 ? 47.773 -9.498 20.814 1.00 9.77 135 ALA A N 1
ATOM 942 C CA . ALA A 1 135 ? 47.478 -9.131 19.433 1.00 8.88 135 ALA A CA 1
ATOM 943 C C . ALA A 1 135 ? 46.348 -8.123 19.477 1.00 9.68 135 ALA A C 1
ATOM 944 O O . ALA A 1 135 ? 45.327 -8.349 20.162 1.00 12.66 135 ALA A O 1
ATOM 946 N N . LEU A 1 136 ? 46.520 -6.994 18.820 1.00 9.20 136 LEU A N 1
ATOM 947 C CA . LEU A 1 136 ? 45.542 -5.922 18.837 1.00 8.52 136 LEU A CA 1
ATOM 948 C C . LEU A 1 136 ? 45.096 -5.661 17.407 1.00 8.30 136 LEU A C 1
ATOM 949 O O . LEU A 1 136 ? 45.928 -5.263 16.552 1.00 9.77 136 LEU A O 1
ATOM 954 N N . GLN A 1 137 ? 43.832 -5.830 17.119 1.00 8.42 137 GLN A N 1
ATOM 955 C CA . GLN A 1 137 ? 43.323 -5.542 15.785 1.00 6.79 137 GLN A CA 1
ATOM 956 C C . GLN A 1 137 ? 42.923 -4.071 15.726 1.00 8.93 137 GLN A C 1
ATOM 957 O O . GLN A 1 137 ? 42.119 -3.595 16.545 1.00 9.77 137 GLN A O 1
ATOM 963 N N . LEU A 1 138 ? 43.493 -3.340 14.762 1.00 10.05 138 LEU A N 1
ATOM 964 C CA . LEU A 1 138 ? 43.305 -1.900 14.528 1.00 11.56 138 LEU A CA 1
ATOM 965 C C . LEU A 1 138 ? 42.579 -1.673 13.209 1.00 10.57 138 LEU A C 1
ATOM 966 O O . LEU A 1 138 ? 42.303 -2.596 12.420 1.00 11.09 138 LEU A O 1
ATOM 971 N N . TYR A 1 139 ? 42.224 -0.412 13.006 1.00 12.44 139 TYR A N 1
ATOM 972 C CA . TYR A 1 139 ? 41.474 0.004 11.835 1.00 11.81 139 TYR A CA 1
ATOM 973 C C . TYR A 1 139 ? 41.995 1.326 11.255 1.00 13.55 139 TYR A C 1
ATOM 974 O O . TYR A 1 139 ? 41.256 2.035 10.592 1.00 15.36 139 TYR A O 1
ATOM 983 N N . GLY A 1 140 ? 43.254 1.617 11.485 1.00 12.30 140 GLY A N 1
ATOM 984 C CA . GLY A 1 140 ? 43.901 2.793 10.870 1.00 15.58 140 GLY A CA 1
ATOM 985 C C . GLY A 1 140 ? 44.111 4.013 11.728 1.00 17.69 140 GLY A C 1
ATOM 986 O O . GLY A 1 140 ? 44.862 4.881 11.352 1.00 20.54 140 GLY A O 1
ATOM 987 N N . LYS A 1 141 ? 43.447 4.105 12.859 1.00 13.76 141 LYS A N 1
ATOM 988 C CA . LYS A 1 141 ? 43.534 5.286 13.731 1.00 13.83 141 LYS A CA 1
ATOM 989 C C . LYS A 1 141 ? 44.311 4.852 14.974 1.00 15.01 141 LYS A C 1
ATOM 990 O O . LYS A 1 141 ? 44.024 3.768 15.532 1.00 13.59 141 LYS A O 1
ATOM 996 N N . PRO A 1 142 ? 45.259 5.644 15.467 1.00 13.79 142 PRO A N 1
ATOM 997 C CA . PRO A 1 142 ? 46.004 5.229 16.661 1.00 14.53 142 PRO A CA 1
ATOM 998 C C . PRO A 1 142 ? 45.068 5.030 17.851 1.00 11.24 142 PRO A C 1
ATOM 999 O O . PRO A 1 142 ? 44.110 5.765 18.031 1.00 13.12 142 PRO A O 1
ATOM 1003 N N . LEU A 1 143 ? 45.414 4.031 18.667 1.00 12.02 143 LEU A N 1
ATOM 1004 C CA . LEU A 1 143 ? 44.654 3.777 19.917 1.00 13.40 143 LEU A CA 1
ATOM 1005 C C . LEU A 1 143 ? 45.711 3.786 21.033 1.00 13.25 143 LEU A C 1
ATOM 1006 O O . LEU A 1 143 ? 46.030 2.792 21.690 1.00 14.26 143 LEU A O 1
ATOM 1011 N N . PRO A 1 144 ? 46.272 4.957 21.316 1.00 17.38 144 PRO A N 1
ATOM 1012 C CA . PRO A 1 144 ? 47.323 5.009 22.328 1.00 15.50 144 PRO A CA 1
ATOM 1013 C C . PRO A 1 144 ? 46.976 4.612 23.749 1.00 13.94 144 PRO A C 1
ATOM 1014 O O . PRO A 1 144 ? 47.831 4.062 24.447 1.00 17.28 144 PRO A O 1
ATOM 1018 N N . LEU A 1 145 ? 45.746 4.873 24.157 1.00 16.67 145 LEU A N 1
ATOM 1019 C CA . LEU A 1 145 ? 45.378 4.485 25.516 1.00 17.27 145 LEU A CA 1
ATOM 1020 C C . LEU A 1 145 ? 45.450 2.966 25.641 1.00 19.39 145 LEU A C 1
ATOM 1021 O O . LEU A 1 145 ? 46.043 2.409 26.603 1.00 17.51 145 LEU A O 1
ATOM 1026 N N . LEU A 1 146 ? 44.942 2.251 24.642 1.00 15.89 146 LEU A N 1
ATOM 1027 C CA . LEU A 1 146 ? 44.937 0.818 24.654 1.00 15.43 146 LEU A CA 1
ATOM 1028 C C . LEU A 1 146 ? 46.314 0.283 24.510 1.00 14.63 146 LEU A C 1
ATOM 1029 O O . LEU A 1 146 ? 46.693 -0.675 25.207 1.00 14.96 146 LEU A O 1
ATOM 1034 N N . GLU A 1 147 ? 47.090 0.825 23.555 1.00 14.58 147 GLU A N 1
ATOM 1035 C CA . GLU A 1 147 ? 48.413 0.320 23.336 1.00 15.96 147 GLU A CA 1
ATOM 1036 C C . GLU A 1 147 ? 49.328 0.461 24.517 1.00 15.18 147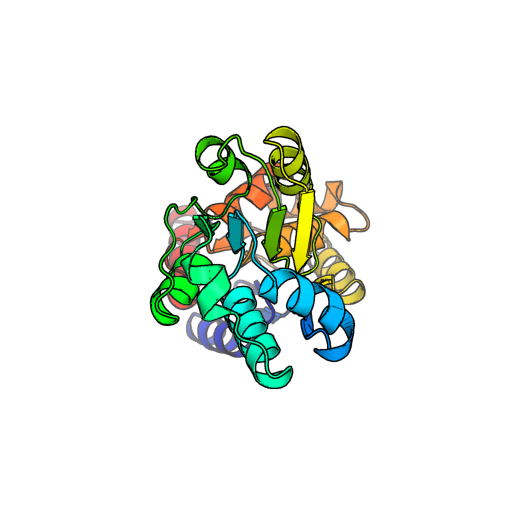 GLU A C 1
ATOM 1037 O O . GLU A 1 147 ? 50.056 -0.451 24.876 1.00 17.51 147 GLU A O 1
ATOM 1043 N N . ASN A 1 148 ? 49.208 1.590 25.177 1.00 14.60 148 ASN A N 1
ATOM 1044 C CA . ASN A 1 148 ? 50.000 1.827 26.344 1.00 17.30 148 ASN A CA 1
ATOM 1045 C C . ASN A 1 148 ? 49.513 0.941 27.497 1.00 15.81 148 ASN A C 1
ATOM 1046 O O . ASN A 1 148 ? 50.345 0.378 28.258 1.00 16.53 148 ASN A O 1
ATOM 1051 N N . ALA A 1 149 ? 48.189 0.801 27.663 1.00 14.69 149 ALA A N 1
ATOM 1052 C CA . ALA A 1 149 ? 47.713 -0.080 28.742 1.00 13.68 149 ALA A CA 1
ATOM 1053 C C . ALA A 1 149 ? 48.163 -1.543 28.533 1.00 14.47 149 ALA A C 1
ATOM 1054 O O . ALA A 1 149 ? 48.558 -2.215 29.495 1.00 12.42 149 ALA A O 1
ATOM 1056 N N . LEU A 1 150 ? 48.168 -2.075 27.299 1.00 12.54 150 LEU A N 1
ATOM 1057 C CA . LEU A 1 150 ? 48.600 -3.445 27.088 1.00 13.49 150 LEU A CA 1
ATOM 1058 C C . LEU A 1 150 ? 50.047 -3.576 27.521 1.00 12.19 150 LEU A C 1
ATOM 1059 O O . LEU A 1 150 ? 50.411 -4.596 28.147 1.00 14.16 150 LEU A O 1
ATOM 1064 N N . ALA A 1 151 ? 50.875 -2.578 27.205 1.00 15.88 151 ALA A N 1
ATOM 1065 C CA . ALA A 1 151 ? 52.293 -2.655 27.610 1.00 16.80 151 ALA A CA 1
ATOM 1066 C C . ALA A 1 151 ? 52.419 -2.579 29.122 1.00 19.84 151 ALA A C 1
ATOM 1067 O O . ALA A 1 151 ? 53.198 -3.357 29.723 1.00 17.90 151 ALA A O 1
ATOM 1069 N N . GLU A 1 152 ? 51.642 -1.706 29.757 1.00 17.75 152 GLU A N 1
ATOM 1070 C CA . GLU A 1 152 ? 51.670 -1.595 31.230 1.00 19.85 152 GLU A CA 1
ATOM 1071 C C . GLU A 1 152 ? 51.252 -2.913 31.881 1.00 21.62 152 GLU A C 1
ATOM 1072 O O . GLU A 1 152 ? 51.758 -3.294 32.961 1.00 20.26 152 GLU A O 1
ATOM 1078 N N . ARG A 1 153 ? 50.325 -3.619 31.251 1.00 15.55 153 ARG A N 1
ATOM 1079 C CA . ARG A 1 153 ? 49.860 -4.898 31.769 1.00 14.67 153 ARG A CA 1
ATOM 1080 C C . ARG A 1 153 ? 50.833 -6.053 31.545 1.00 16.98 153 ARG A C 1
ATOM 1081 O O . ARG A 1 153 ? 50.544 -7.181 31.952 1.00 21.12 153 ARG A O 1
ATOM 1089 N N . GLY A 1 154 ? 51.949 -5.820 30.853 1.00 14.19 154 GLY A N 1
ATOM 1090 C CA . GLY A 1 154 ? 52.972 -6.851 30.713 1.00 16.39 154 GLY A CA 1
ATOM 1091 C C . GLY A 1 154 ? 53.156 -7.497 29.345 1.00 14.32 154 GLY A C 1
ATOM 1092 O O . GLY A 1 154 ? 54.003 -8.368 29.144 1.00 16.53 154 GLY A O 1
ATOM 1093 N N . TYR A 1 155 ? 52.387 -7.057 28.334 1.00 14.66 155 TYR A N 1
ATOM 1094 C CA . TYR A 1 155 ? 52.470 -7.682 27.038 1.00 12.91 155 TYR A CA 1
ATOM 1095 C C . TYR A 1 155 ? 53.288 -6.933 25.993 1.00 13.23 155 TYR A C 1
ATOM 1096 O O . TYR A 1 155 ? 53.372 -5.711 25.991 1.00 16.41 155 TYR A O 1
ATOM 1105 N N . ARG A 1 156 ? 53.829 -7.741 25.108 1.00 15.76 156 ARG A N 1
ATOM 1106 C CA . ARG A 1 156 ? 54.393 -7.200 23.885 1.00 14.33 156 ARG A CA 1
ATOM 1107 C C . ARG A 1 156 ? 53.155 -7.052 22.914 1.00 13.30 156 ARG A C 1
ATOM 1108 O O . ARG A 1 156 ? 52.405 -8.049 22.744 1.00 16.00 156 ARG A O 1
ATOM 1116 N N . VAL A 1 157 ? 53.006 -5.913 22.284 1.00 12.31 157 VAL A N 1
ATOM 1117 C CA . VAL A 1 157 ? 51.846 -5.684 21.387 1.00 11.99 157 VAL A CA 1
ATOM 1118 C C . VAL A 1 157 ? 52.145 -6.132 19.962 1.00 13.01 157 VAL A C 1
ATOM 1119 O O . VAL A 1 157 ? 53.206 -5.773 19.412 1.00 17.94 157 VAL A O 1
ATOM 1123 N N . LEU A 1 158 ? 51.245 -6.943 19.372 1.00 12.42 158 LEU A N 1
ATOM 1124 C CA . LEU A 1 158 ? 51.365 -7.403 17.971 1.00 12.52 158 LEU A CA 1
ATOM 1125 C C . LEU A 1 158 ? 50.194 -6.707 17.257 1.00 12.64 158 LEU A C 1
ATOM 1126 O O . LEU A 1 158 ? 49.068 -7.110 17.390 1.00 12.08 158 LEU A O 1
ATOM 1131 N N . PRO A 1 159 ? 50.446 -5.620 16.527 1.00 11.17 159 PRO A N 1
ATOM 1132 C CA . PRO A 1 159 ? 49.369 -4.922 15.858 1.00 11.16 159 PRO A CA 1
ATOM 1133 C C . PRO A 1 159 ? 48.930 -5.674 14.601 1.00 10.51 159 PRO A C 1
ATOM 1134 O O . PRO A 1 159 ? 49.797 -6.194 13.873 1.00 12.85 159 PRO A O 1
ATOM 1138 N N . LEU A 1 160 ? 47.641 -5.658 14.304 1.00 10.55 160 LEU A N 1
ATOM 1139 C CA . LEU A 1 160 ? 47.124 -6.275 13.071 1.00 10.39 160 LEU A CA 1
ATOM 1140 C C . LEU A 1 160 ? 46.155 -5.301 12.485 1.00 10.82 160 LEU A C 1
ATOM 1141 O O . LEU A 1 160 ? 45.133 -5.030 13.069 1.00 13.89 160 LEU A O 1
ATOM 1146 N N . MET A 1 161 ? 46.470 -4.758 11.302 1.00 10.98 161 MET A N 1
ATOM 1147 C CA . MET A 1 161 ? 45.608 -3.742 10.690 1.00 13.15 161 MET A CA 1
ATOM 1148 C C . MET A 1 161 ? 45.158 -4.247 9.338 1.00 10.06 161 MET A C 1
ATOM 1149 O O . MET A 1 161 ? 45.831 -3.946 8.285 1.00 13.59 161 MET A O 1
ATOM 1154 N N . PRO A 1 162 ? 43.988 -4.833 9.280 1.00 9.58 162 PRO A N 1
ATOM 1155 C CA . PRO A 1 162 ? 43.533 -5.400 7.985 1.00 11.53 162 PRO A CA 1
ATOM 1156 C C . PRO A 1 162 ? 42.895 -4.382 7.042 1.00 14.50 162 PRO A C 1
ATOM 1157 O O . PRO A 1 162 ? 42.672 -4.638 5.826 1.00 14.88 162 PRO A O 1
ATOM 1161 N N . TYR A 1 163 ? 42.555 -3.238 7.600 1.00 13.39 163 TYR A N 1
ATOM 1162 C CA . TYR A 1 163 ? 41.976 -2.164 6.786 1.00 13.53 163 TYR A CA 1
ATOM 1163 C C . TYR A 1 163 ? 42.222 -0.870 7.512 1.00 11.11 163 TYR A C 1
ATOM 1164 O O . TYR A 1 163 ? 42.593 -0.845 8.705 1.00 12.39 163 TYR A O 1
ATOM 1173 N N . ARG A 1 164 ? 42.016 0.234 6.809 1.00 12.98 164 ARG A N 1
ATOM 1174 C CA . ARG A 1 164 ? 42.256 1.535 7.392 1.00 14.29 164 ARG A CA 1
ATOM 1175 C C . ARG A 1 164 ? 41.154 2.513 7.086 1.00 14.64 164 ARG A C 1
ATOM 1176 O O . ARG A 1 164 ? 40.750 2.672 5.944 1.00 14.39 164 ARG A O 1
ATOM 1184 N N . HIS A 1 165 ? 40.684 3.203 8.100 1.00 12.45 165 HIS A N 1
ATOM 1185 C CA . HIS A 1 165 ? 39.790 4.358 7.904 1.00 11.62 165 HIS A CA 1
ATOM 1186 C C . HIS A 1 165 ? 40.769 5.504 7.912 1.00 12.89 165 HIS A C 1
ATOM 1187 O O . HIS A 1 165 ? 41.654 5.592 8.790 1.00 15.55 165 HIS A O 1
ATOM 1194 N N . LEU A 1 166 ? 40.647 6.382 6.931 1.00 11.61 166 LEU A N 1
ATOM 1195 C CA . LEU A 1 166 ? 41.470 7.571 6.859 1.00 11.37 166 LEU A CA 1
ATOM 1196 C C . LEU A 1 166 ? 40.597 8.749 6.675 1.00 12.76 166 LEU A C 1
ATOM 1197 O O . LEU A 1 166 ? 39.477 8.629 6.213 1.00 13.47 166 LEU A O 1
ATOM 1202 N N . PRO A 1 167 ? 41.060 9.917 7.038 1.00 10.49 167 PRO A N 1
ATOM 1203 C CA . PRO A 1 167 ? 40.226 11.112 6.814 1.00 10.98 167 PRO A CA 1
ATOM 1204 C C . PRO A 1 167 ? 40.138 11.408 5.323 1.00 11.90 167 PRO A C 1
ATOM 1205 O O . PRO A 1 167 ? 40.991 10.939 4.509 1.00 14.73 167 PRO A O 1
ATOM 1209 N N . ASP A 1 168 ? 39.078 12.080 4.900 1.00 12.22 168 ASP A N 1
ATOM 1210 C CA . ASP A 1 168 ? 38.985 12.564 3.491 1.00 12.85 168 ASP A CA 1
ATOM 1211 C C . ASP A 1 168 ? 39.262 14.074 3.731 1.00 12.88 168 ASP A C 1
ATOM 1212 O O . ASP A 1 168 ? 38.327 14.876 3.983 1.00 12.68 168 ASP A O 1
ATOM 1217 N N . PRO A 1 169 ? 40.540 14.519 3.599 1.00 12.01 169 PRO A N 1
ATOM 1218 C CA . PRO A 1 169 ? 40.858 15.913 3.886 1.00 12.91 169 PRO A CA 1
ATOM 1219 C C . PRO A 1 169 ? 40.049 16.929 3.142 1.00 10.74 169 PRO A C 1
ATOM 1220 O O . PRO A 1 169 ? 39.604 17.916 3.743 1.00 11.33 169 PRO A O 1
ATOM 1224 N N . GLU A 1 170 ? 39.900 16.738 1.824 1.00 13.64 170 GLU A N 1
ATOM 1225 C CA . GLU A 1 170 ? 39.134 17.705 1.052 1.00 14.69 170 GLU A CA 1
ATOM 1226 C C . GLU A 1 170 ? 37.651 17.708 1.482 1.00 11.96 170 GLU A C 1
ATOM 1227 O O . GLU A 1 170 ? 37.008 18.784 1.546 1.00 13.74 170 GLU A O 1
ATOM 1233 N N . GLY A 1 171 ? 37.128 16.492 1.706 1.00 12.54 171 GLY A N 1
ATOM 1234 C CA . GLY A 1 171 ? 35.743 16.348 2.151 1.00 11.02 171 GLY A CA 1
ATOM 1235 C C . GLY A 1 171 ? 35.525 17.071 3.482 1.00 9.69 171 GLY A C 1
ATOM 1236 O O . GLY A 1 171 ? 34.500 17.705 3.685 1.00 10.84 171 GLY A O 1
ATOM 1237 N N . ILE A 1 172 ? 36.475 16.987 4.382 1.00 9.67 172 ILE A N 1
ATOM 1238 C CA . ILE A 1 172 ? 36.360 17.625 5.678 1.00 9.44 172 ILE A CA 1
ATOM 1239 C C . ILE A 1 172 ? 36.328 19.129 5.482 1.00 8.48 172 ILE A C 1
ATOM 1240 O O . ILE A 1 172 ? 35.536 19.839 6.119 1.00 9.56 172 ILE A O 1
ATOM 1245 N N . LEU A 1 173 ? 37.225 19.668 4.627 1.00 9.74 173 LEU A N 1
ATOM 1246 C CA . LEU A 1 173 ? 37.254 21.103 4.413 1.00 10.05 173 LEU A CA 1
ATOM 1247 C C . LEU A 1 173 ? 35.969 21.606 3.772 1.00 8.59 173 LEU A C 1
ATOM 1248 O O . LEU A 1 173 ? 35.475 22.663 4.164 1.00 11.93 173 LEU A O 1
ATOM 1253 N N . ARG A 1 174 ? 35.382 20.802 2.881 1.00 10.69 174 ARG A N 1
ATOM 1254 C CA . ARG A 1 174 ? 34.142 21.191 2.248 1.00 11.63 174 ARG A CA 1
ATOM 1255 C C . ARG A 1 174 ? 33.012 21.203 3.292 1.00 9.99 174 ARG A C 1
ATOM 1256 O O . ARG A 1 174 ? 32.152 22.104 3.278 1.00 11.05 174 ARG A O 1
ATOM 1264 N N . LEU A 1 175 ? 32.978 20.218 4.158 1.00 9.32 175 LEU A N 1
ATOM 1265 C CA . LEU A 1 175 ? 31.958 20.205 5.205 1.00 7.88 175 LEU A CA 1
ATOM 1266 C C . LEU A 1 175 ? 32.154 21.362 6.156 1.00 8.99 175 LEU A C 1
ATOM 1267 O O . LEU A 1 175 ? 31.164 22.024 6.546 1.00 10.22 175 LEU A O 1
ATOM 1272 N N . GLU A 1 176 ? 33.404 21.623 6.570 1.00 9.12 176 GLU A N 1
ATOM 1273 C CA . GLU A 1 176 ? 33.628 22.776 7.440 1.00 11.77 176 GLU A CA 1
ATOM 1274 C C . GLU A 1 176 ? 33.127 24.081 6.795 1.00 11.52 176 GLU A C 1
ATOM 1275 O O . GLU A 1 176 ? 32.426 24.874 7.464 1.00 13.37 176 GLU A O 1
ATOM 1281 N N . GLU A 1 177 ? 33.408 24.256 5.512 1.00 11.39 177 GLU A N 1
ATOM 1282 C CA . GLU A 1 177 ? 32.934 25.478 4.842 1.00 14.67 177 GLU A CA 1
ATOM 1283 C C . GLU A 1 177 ? 31.402 25.527 4.840 1.00 13.80 177 GLU A C 1
ATOM 1284 O O . GLU A 1 177 ? 30.838 26.595 5.118 1.00 16.89 177 GLU A O 1
ATOM 1290 N N . ALA A 1 178 ? 30.732 24.416 4.563 1.00 13.27 178 ALA A N 1
ATOM 1291 C CA . ALA A 1 178 ? 29.255 24.406 4.560 1.00 15.58 178 ALA A CA 1
ATOM 1292 C C . ALA A 1 178 ? 28.717 24.724 5.943 1.00 13.03 178 ALA A C 1
ATOM 1293 O O . ALA A 1 178 ? 27.766 25.532 6.097 1.00 17.32 178 ALA A O 1
ATOM 1295 N N . LEU A 1 179 ? 29.307 24.143 6.976 1.00 13.29 179 LEU A N 1
ATOM 1296 C CA . LEU A 1 179 ? 28.832 24.448 8.357 1.00 14.61 179 LEU A CA 1
ATOM 1297 C C . LEU A 1 179 ? 29.015 25.932 8.754 1.00 16.42 179 LEU A C 1
ATOM 1298 O O . LEU A 1 179 ? 28.129 26.507 9.401 1.00 21.36 179 LEU A O 1
ATOM 1303 N N . LEU A 1 180 ? 30.166 26.500 8.377 1.00 19.22 180 LEU A N 1
ATOM 1304 C CA . LEU A 1 180 ? 30.455 27.905 8.714 1.00 23.29 180 LEU A CA 1
ATOM 1305 C C . LEU A 1 180 ? 29.695 28.874 7.832 1.00 23.20 180 LEU A C 1
ATOM 1306 O O . LEU A 1 180 ? 29.596 30.066 8.159 1.00 32.89 180 LEU A O 1
ATOM 1311 N N . ARG A 1 181 ? 29.166 28.410 6.724 1.00 24.12 181 ARG A N 1
ATOM 1312 C CA . ARG A 1 181 ? 28.391 29.217 5.787 1.00 28.31 181 ARG A CA 1
ATOM 1313 C C . ARG A 1 181 ? 26.901 29.278 6.175 1.00 32.86 181 ARG A C 1
ATOM 1314 O O . ARG A 1 181 ? 26.135 30.134 5.674 1.00 31.45 181 ARG A O 1
ATOM 1322 N N . GLY A 1 182 ? 26.501 28.397 7.086 1.00 29.22 182 GLY A N 1
ATOM 1323 C CA . GLY A 1 182 ? 25.111 28.328 7.483 1.00 35.66 182 GLY A CA 1
ATOM 1324 C C . GLY A 1 182 ? 24.382 27.552 6.397 1.00 29.25 182 GLY A C 1
ATOM 1325 O O . GLY A 1 182 ? 23.164 27.672 6.253 1.00 28.08 182 GLY A O 1
ATOM 1326 N N . GLU A 1 183 ? 25.140 26.750 5.634 1.00 31.73 183 GLU A N 1
ATOM 1327 C CA . GLU A 1 183 ? 24.592 25.991 4.528 1.00 21.14 183 GLU A CA 1
ATOM 1328 C C . GLU A 1 183 ? 23.672 24.820 4.913 1.00 20.40 183 GLU A C 1
ATOM 1329 O O . GLU A 1 183 ? 22.842 24.385 4.103 1.00 23.53 183 GLU A O 1
ATOM 1335 N N . VAL A 1 184 ? 23.766 24.367 6.164 1.00 18.93 184 VAL A N 1
ATOM 1336 C CA . VAL A 1 184 ? 22.920 23.278 6.657 1.00 17.33 184 VAL A CA 1
ATOM 1337 C C . VAL A 1 184 ? 22.365 23.543 8.051 1.00 12.35 184 VAL A C 1
ATOM 1338 O O . VAL A 1 184 ? 22.893 24.368 8.787 1.00 15.83 184 VAL A O 1
ATOM 1342 N N . ASP A 1 185 ? 21.281 22.874 8.384 1.00 10.42 185 ASP A N 1
ATOM 1343 C CA . ASP A 1 185 ? 20.641 23.042 9.673 1.00 9.75 185 ASP A CA 1
ATOM 1344 C C . ASP A 1 185 ? 21.055 22.021 10.720 1.00 9.26 185 ASP A C 1
ATOM 1345 O O . ASP A 1 185 ? 20.990 22.296 11.898 1.00 9.28 185 ASP A O 1
ATOM 1350 N N . ALA A 1 186 ? 21.461 20.848 10.258 1.00 8.20 186 ALA A N 1
ATOM 1351 C CA . ALA A 1 186 ? 21.864 19.775 11.16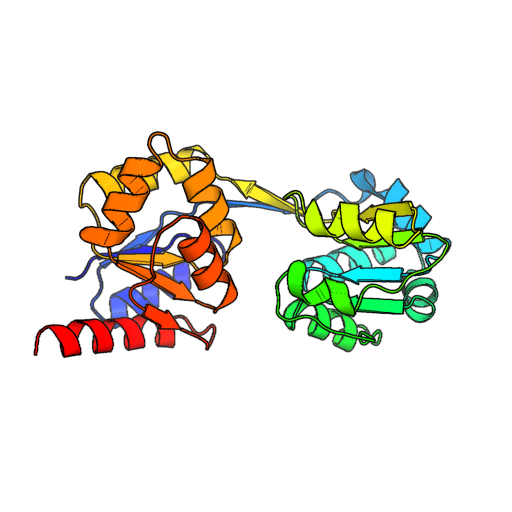7 1.00 8.51 186 ALA A CA 1
ATOM 1352 C C . ALA A 1 186 ? 22.892 18.907 10.494 1.00 7.18 186 ALA A C 1
ATOM 1353 O O . ALA A 1 186 ? 22.947 18.885 9.225 1.00 8.27 186 ALA A O 1
ATOM 1355 N N . LEU A 1 187 ? 23.719 18.209 11.294 1.00 7.12 187 LEU A N 1
ATOM 1356 C CA . LEU A 1 187 ? 24.749 17.341 10.759 1.00 6.33 187 LEU A CA 1
ATOM 1357 C C . LEU A 1 187 ? 24.687 16.057 11.524 1.00 6.04 187 LEU A C 1
ATOM 1358 O O . LEU A 1 187 ? 24.801 16.076 12.760 1.00 6.77 187 LEU A O 1
ATOM 1363 N N . ALA A 1 188 ? 24.568 14.939 10.807 1.00 7.06 188 ALA A N 1
ATOM 1364 C CA . ALA A 1 188 ? 24.495 13.622 11.433 1.00 7.30 188 ALA A CA 1
ATOM 1365 C C . ALA A 1 188 ? 25.827 12.891 11.356 1.00 6.22 188 ALA A C 1
ATOM 1366 O O . ALA A 1 188 ? 26.404 12.758 10.283 1.00 7.06 188 ALA A O 1
ATOM 1368 N N . PHE A 1 189 ? 26.237 12.370 12.521 1.00 7.29 189 PHE A N 1
ATOM 1369 C CA . PHE A 1 189 ? 27.443 11.534 12.665 1.00 7.14 189 PHE A CA 1
ATOM 1370 C C . PHE A 1 189 ? 26.977 10.149 13.068 1.00 8.22 189 PHE A C 1
ATOM 1371 O O . PHE A 1 189 ? 26.170 9.994 13.979 1.00 8.94 189 PHE A O 1
ATOM 1379 N N . VAL A 1 190 ? 27.517 9.151 12.393 1.00 9.18 190 VAL A N 1
ATOM 1380 C CA . VAL A 1 190 ? 27.158 7.779 12.743 1.00 11.02 190 VAL A CA 1
ATOM 1381 C C . VAL A 1 190 ? 28.264 6.978 13.375 1.00 11.55 190 VAL A C 1
ATOM 1382 O O . VAL A 1 190 ? 28.051 5.849 13.799 1.00 16.49 190 VAL A O 1
ATOM 1386 N N . ALA A 1 191 ? 29.419 7.579 13.548 1.00 9.84 191 ALA A N 1
ATOM 1387 C CA . ALA A 1 191 ? 30.510 6.884 14.232 1.00 9.92 191 ALA A CA 1
ATOM 1388 C C . ALA A 1 191 ? 31.396 7.935 14.867 1.00 8.98 191 ALA A C 1
ATOM 1389 O O . ALA A 1 191 ? 31.624 9.009 14.293 1.00 8.85 191 ALA A O 1
ATOM 1391 N N . ALA A 1 192 ? 32.020 7.624 15.974 1.00 8.67 192 ALA A N 1
ATOM 1392 C CA . ALA A 1 192 ? 32.911 8.527 16.633 1.00 7.96 192 ALA A CA 1
ATOM 1393 C C . ALA A 1 192 ? 34.053 8.936 15.770 1.00 8.57 192 ALA A C 1
ATOM 1394 O O . ALA A 1 192 ? 34.490 10.092 15.845 1.00 9.13 192 ALA A O 1
ATOM 1396 N N . ILE A 1 193 ? 34.581 8.011 14.946 1.00 8.52 193 ILE A N 1
ATOM 1397 C CA . ILE A 1 193 ? 35.714 8.400 14.127 1.00 10.15 193 ILE A CA 1
ATOM 1398 C C . ILE A 1 193 ? 35.365 9.560 13.154 1.00 7.31 193 ILE A C 1
ATOM 1399 O O . ILE A 1 193 ? 36.242 10.336 12.778 1.00 8.35 193 ILE A O 1
ATOM 1404 N N . GLN A 1 194 ? 34.115 9.720 12.760 1.00 7.66 194 GLN A N 1
ATOM 1405 C CA . GLN A 1 194 ? 33.767 10.830 11.862 1.00 7.81 194 GLN A CA 1
ATOM 1406 C C . GLN A 1 194 ? 33.882 12.165 12.629 1.00 6.72 194 GLN A C 1
ATOM 1407 O O . GLN A 1 194 ? 34.290 13.162 12.038 1.00 7.92 194 GLN A O 1
ATOM 1413 N N . VAL A 1 195 ? 33.528 12.176 13.919 1.00 6.94 195 VAL A N 1
ATOM 1414 C CA . VAL A 1 195 ? 33.679 13.378 14.740 1.00 7.41 195 VAL A CA 1
ATOM 1415 C C . VAL A 1 195 ? 35.162 13.663 14.836 1.00 7.23 195 VAL A C 1
ATOM 1416 O O . VAL A 1 195 ? 35.555 14.821 14.672 1.00 7.92 195 VAL A O 1
ATOM 1420 N N . GLU A 1 196 ? 36.000 12.652 15.101 1.00 9.22 196 GLU A N 1
ATOM 1421 C CA . GLU A 1 196 ? 37.421 12.867 15.283 1.00 7.80 196 GLU A CA 1
ATOM 1422 C C . GLU A 1 196 ? 38.035 13.367 14.009 1.00 8.21 196 GLU A C 1
ATOM 1423 O O . GLU A 1 196 ? 38.804 14.355 14.027 1.00 9.45 196 GLU A O 1
ATOM 1429 N N . PHE A 1 197 ? 37.669 12.820 12.845 1.00 7.04 197 PHE A N 1
ATOM 1430 C CA . PHE A 1 197 ? 38.260 13.292 11.595 1.00 8.10 197 PHE A CA 1
ATOM 1431 C C . PHE A 1 197 ? 37.862 14.711 11.289 1.00 8.12 197 PHE A C 1
ATOM 1432 O O . PHE A 1 197 ? 38.690 15.507 10.818 1.00 8.51 197 PHE A O 1
ATOM 1440 N N . LEU A 1 198 ? 36.575 15.075 11.500 1.00 8.11 198 LEU A N 1
ATOM 1441 C CA . LEU A 1 198 ? 36.182 16.457 11.244 1.00 6.70 198 LEU A CA 1
ATOM 1442 C C . LEU A 1 198 ? 36.952 17.423 12.101 1.00 8.93 198 LEU A C 1
ATOM 1443 O O . LEU A 1 198 ? 37.496 18.422 11.565 1.00 8.43 198 LEU A O 1
ATOM 1448 N N . PHE A 1 199 ? 37.010 17.203 13.407 1.00 8.33 199 PHE A N 1
ATOM 1449 C CA . PHE A 1 199 ? 37.718 18.164 14.249 1.00 9.37 199 PHE A CA 1
ATOM 1450 C C . PHE A 1 199 ? 39.194 18.101 14.057 1.00 10.19 199 PHE A C 1
ATOM 1451 O O . PHE A 1 199 ? 39.818 19.210 14.143 1.00 11.59 199 PHE A O 1
ATOM 1459 N N . GLU A 1 200 ? 39.796 16.964 13.748 1.00 8.12 200 GLU A N 1
ATOM 1460 C CA . GLU A 1 200 ? 41.268 16.932 13.548 1.00 10.62 200 GLU A CA 1
ATOM 1461 C C . GLU A 1 200 ? 41.607 17.565 12.228 1.00 13.27 200 GLU A C 1
ATOM 1462 O O . GLU A 1 200 ? 42.784 18.026 12.093 1.00 14.25 200 GLU A O 1
ATOM 1468 N N . GLY A 1 201 ? 40.694 17.594 11.265 1.00 11.21 201 GLY A N 1
ATOM 1469 C CA . GLY A 1 201 ? 41.001 18.148 9.963 1.00 11.49 201 GLY A CA 1
ATOM 1470 C C . GLY A 1 201 ? 40.480 19.533 9.691 1.00 10.99 201 GLY A C 1
ATOM 1471 O O . GLY A 1 201 ? 40.744 20.035 8.561 1.00 15.60 201 GLY A O 1
ATOM 1472 N N . ALA A 1 202 ? 39.772 20.168 10.604 1.00 11.05 202 ALA A N 1
ATOM 1473 C CA . ALA A 1 202 ? 39.254 21.525 10.364 1.00 10.79 202 ALA A CA 1
ATOM 1474 C C . ALA A 1 202 ? 40.333 22.597 10.334 1.00 12.07 202 ALA A C 1
ATOM 1475 O O . ALA A 1 202 ? 41.328 22.510 11.061 1.00 13.24 202 ALA A O 1
ATOM 1477 N N . LYS A 1 203 ? 40.127 23.568 9.465 1.00 11.97 203 LYS A N 1
ATOM 1478 C CA . LYS A 1 203 ? 41.031 24.717 9.494 1.00 12.95 203 LYS A CA 1
ATOM 1479 C C . LYS A 1 203 ? 40.830 25.533 10.767 1.00 15.02 203 LYS A C 1
ATOM 1480 O O . LYS A 1 203 ? 41.831 26.060 11.352 1.00 17.59 203 LYS A O 1
ATOM 1486 N N . ASP A 1 204 ? 39.577 25.651 11.250 1.00 12.79 204 ASP A N 1
ATOM 1487 C CA . ASP A 1 204 ? 39.283 26.510 12.412 1.00 12.14 204 ASP A CA 1
ATOM 1488 C C . ASP A 1 204 ? 38.380 25.672 13.353 1.00 12.46 204 ASP A C 1
ATOM 1489 O O . ASP A 1 204 ? 37.170 25.834 13.358 1.00 12.82 204 ASP A O 1
ATOM 1494 N N . PRO A 1 205 ? 38.995 24.811 14.164 1.00 12.45 205 PRO A N 1
ATOM 1495 C CA . PRO A 1 205 ? 38.186 23.988 15.066 1.00 12.30 205 PRO A CA 1
ATOM 1496 C C . PRO A 1 205 ? 37.367 24.787 16.048 1.00 13.73 205 PRO A C 1
ATOM 1497 O O . PRO A 1 205 ? 36.279 24.380 16.445 1.00 12.33 205 PRO A O 1
ATOM 1501 N N . LYS A 1 206 ? 37.856 25.943 16.507 1.00 14.33 206 LYS A N 1
ATOM 1502 C CA . LYS A 1 206 ? 37.041 26.747 17.412 1.00 12.35 206 LYS A CA 1
ATOM 1503 C C . LYS A 1 206 ? 35.780 27.248 16.742 1.00 12.23 206 LYS A C 1
ATOM 1504 O O . LYS A 1 206 ? 34.693 27.278 17.352 1.00 13.40 206 LYS A O 1
ATOM 1510 N N . ALA A 1 207 ? 35.896 27.712 15.493 1.00 12.59 207 ALA A N 1
ATOM 1511 C CA . ALA A 1 207 ? 34.710 28.188 14.808 1.00 12.23 207 ALA A CA 1
ATOM 1512 C C . ALA A 1 207 ? 33.753 27.031 14.547 1.00 11.51 207 ALA A C 1
ATOM 1513 O O . ALA A 1 207 ? 32.551 27.199 14.559 1.00 11.41 207 ALA A O 1
ATOM 1515 N N . LEU A 1 208 ? 34.342 25.855 14.284 1.00 10.55 208 LEU A N 1
ATOM 1516 C CA . LEU A 1 208 ? 33.505 24.666 14.029 1.00 11.59 208 LEU A CA 1
ATOM 1517 C C . LEU A 1 208 ? 32.717 24.296 15.317 1.00 10.45 208 LEU A C 1
ATOM 1518 O O . LEU A 1 208 ? 31.519 24.005 15.249 1.00 10.60 208 LEU A O 1
ATOM 1523 N N . ARG A 1 209 ? 33.375 24.355 16.474 1.00 9.66 209 ARG A N 1
ATOM 1524 C CA . ARG A 1 209 ? 32.689 24.097 17.753 1.00 10.61 209 ARG A CA 1
ATOM 1525 C C . ARG A 1 209 ? 31.569 25.105 17.932 1.00 10.05 209 ARG A C 1
ATOM 1526 O O . ARG A 1 209 ? 30.445 24.730 18.282 1.00 10.92 209 ARG A O 1
ATOM 1534 N N . GLU A 1 210 ? 31.847 26.403 17.703 1.00 10.31 210 GLU A N 1
ATOM 1535 C CA . GLU A 1 210 ? 30.804 27.405 17.819 1.00 11.32 210 GLU A CA 1
ATOM 1536 C C . GLU A 1 210 ? 29.631 27.113 16.866 1.00 11.01 210 GLU A C 1
ATOM 1537 O O . GLU A 1 210 ? 28.474 27.185 17.286 1.00 11.20 210 GLU A O 1
ATOM 1543 N N . ALA A 1 211 ? 29.947 26.739 15.617 1.00 10.85 211 ALA A N 1
ATOM 1544 C CA . ALA A 1 211 ? 28.890 26.447 14.673 1.00 11.51 211 ALA A CA 1
ATOM 1545 C C . ALA A 1 211 ? 28.015 25.246 15.122 1.00 9.65 211 ALA A C 1
ATOM 1546 O O . ALA A 1 211 ? 26.799 25.344 15.062 1.00 10.33 211 ALA A O 1
ATOM 1548 N N . LEU A 1 212 ? 28.660 24.166 15.611 1.00 8.73 212 LEU A N 1
ATOM 1549 C CA . LEU A 1 212 ? 27.910 22.939 16.021 1.00 9.85 212 LEU A CA 1
ATOM 1550 C C . LEU A 1 212 ? 27.212 23.090 17.360 1.00 10.27 212 LEU A C 1
ATOM 1551 O O . LEU A 1 212 ? 26.356 22.300 17.689 1.00 11.77 212 LEU A O 1
ATOM 1556 N N . ASN A 1 213 ? 27.541 24.114 18.146 1.00 10.44 213 ASN A N 1
ATOM 1557 C CA . ASN A 1 213 ? 26.820 24.384 19.373 1.00 10.37 213 ASN A CA 1
ATOM 1558 C C . ASN A 1 213 ? 25.717 25.424 19.175 1.00 11.11 213 ASN A C 1
ATOM 1559 O O . ASN A 1 213 ? 24.695 25.349 19.826 1.00 13.08 213 ASN A O 1
ATOM 1564 N N . THR A 1 214 ? 25.897 26.380 18.280 1.00 11.62 214 THR A N 1
ATOM 1565 C CA . THR A 1 214 ? 24.951 27.478 18.198 1.00 13.03 214 THR A CA 1
ATOM 1566 C C . THR A 1 214 ? 24.238 27.711 16.930 1.00 15.57 214 THR A C 1
ATOM 1567 O O . THR A 1 214 ? 23.297 28.469 16.921 1.00 19.39 214 THR A O 1
ATOM 1571 N N . ARG A 1 215 ? 24.649 27.081 15.850 1.00 12.51 215 ARG A N 1
ATOM 1572 C CA . ARG A 1 215 ? 24.011 27.322 14.553 1.00 17.19 215 ARG A CA 1
ATOM 1573 C C . ARG A 1 215 ? 23.572 26.079 13.791 1.00 14.96 215 ARG A C 1
ATOM 1574 O O . ARG A 1 215 ? 22.602 26.149 13.018 1.00 17.91 215 ARG A O 1
ATOM 1582 N N . VAL A 1 216 ? 24.303 24.967 13.923 1.00 12.11 216 VAL A N 1
ATOM 1583 C CA . VAL A 1 216 ? 23.937 23.722 13.231 1.00 10.34 216 VAL A CA 1
ATOM 1584 C C . VAL A 1 216 ? 23.745 22.680 14.313 1.00 10.76 216 VAL A C 1
ATOM 1585 O O . VAL A 1 216 ? 24.621 22.534 15.193 1.00 12.52 216 VAL A O 1
ATOM 1589 N N . LYS A 1 217 ? 22.679 21.946 14.272 1.00 8.27 217 LYS A N 1
ATOM 1590 C CA . LYS A 1 217 ? 22.443 20.939 15.340 1.00 8.44 217 LYS A CA 1
ATOM 1591 C C . LYS A 1 217 ? 23.223 19.656 15.031 1.00 9.38 217 LYS A C 1
ATOM 1592 O O . LYS A 1 217 ? 23.025 19.058 13.967 1.00 9.69 217 LYS A O 1
ATOM 1598 N N . ALA A 1 218 ? 24.031 19.206 15.997 1.00 8.88 218 ALA A N 1
ATOM 1599 C CA . ALA A 1 218 ? 24.768 17.981 15.812 1.00 7.76 218 ALA A CA 1
ATOM 1600 C C . ALA A 1 218 ? 23.934 16.806 16.234 1.00 7.54 218 ALA A C 1
ATOM 1601 O O . ALA A 1 218 ? 23.326 16.829 17.347 1.00 9.38 218 ALA A O 1
ATOM 1603 N N . LEU A 1 219 ? 23.829 15.794 15.394 1.00 7.83 219 LEU A N 1
ATOM 1604 C CA . LEU A 1 219 ? 23.036 14.615 15.675 1.00 7.47 219 LEU A CA 1
ATOM 1605 C C . LEU A 1 219 ? 23.986 13.452 15.748 1.00 7.84 219 LEU A C 1
ATOM 1606 O O . LEU A 1 219 ? 24.902 13.349 14.925 1.00 9.07 219 LEU A O 1
ATOM 1611 N N . ALA A 1 220 ? 23.771 12.558 16.733 1.00 8.14 220 ALA A N 1
ATOM 1612 C CA . ALA A 1 220 ? 24.698 11.413 16.897 1.00 8.38 220 ALA A CA 1
ATOM 1613 C C . ALA A 1 220 ? 23.970 10.085 16.905 1.00 8.26 220 ALA A C 1
ATOM 1614 O O . ALA A 1 220 ? 22.965 10.014 17.642 1.00 10.35 220 ALA A O 1
ATOM 1616 N N . VAL A 1 221 ? 24.456 9.137 16.161 1.00 9.42 221 VAL A N 1
ATOM 1617 C CA . VAL A 1 221 ? 23.920 7.762 16.246 1.00 12.21 221 VAL A CA 1
ATOM 1618 C C . VAL A 1 221 ? 24.911 7.042 17.144 1.00 14.66 221 VAL A C 1
ATOM 1619 O O . VAL A 1 221 ? 26.069 6.799 16.738 1.00 18.45 221 VAL A O 1
ATOM 1623 N N . GLY A 1 222 ? 24.475 6.765 18.378 1.00 14.26 222 GLY A N 1
ATOM 1624 C CA . GLY A 1 222 ? 25.284 6.001 19.332 1.00 15.70 222 GLY A CA 1
ATOM 1625 C C . GLY A 1 222 ? 25.839 6.871 20.455 1.00 15.22 222 GLY A C 1
ATOM 1626 O O . GLY A 1 222 ? 26.249 8.067 20.234 1.00 12.46 222 GLY A O 1
ATOM 1627 N N . ARG A 1 223 ? 25.869 6.339 21.680 1.00 14.13 223 ARG A N 1
ATOM 1628 C CA . ARG A 1 223 ? 26.436 7.038 22.798 1.00 12.14 223 ARG A CA 1
ATOM 1629 C C . ARG A 1 223 ? 27.948 7.312 22.625 1.00 8.63 223 ARG A C 1
ATOM 1630 O O . ARG A 1 223 ? 28.455 8.346 23.122 1.00 11.68 223 ARG A O 1
ATOM 1638 N N . VAL A 1 224 ? 28.640 6.409 21.985 1.00 9.13 224 VAL A N 1
ATOM 1639 C CA . VAL A 1 224 ? 30.070 6.615 21.797 1.00 9.47 224 VAL A CA 1
ATOM 1640 C C . VAL A 1 224 ? 30.328 7.788 20.826 1.00 8.55 224 VAL A C 1
ATOM 1641 O O . VAL A 1 224 ? 31.201 8.624 21.032 1.00 9.39 224 VAL A O 1
ATOM 1645 N N . THR A 1 225 ? 29.501 7.896 19.784 1.00 8.44 225 THR A N 1
ATOM 1646 C CA . THR A 1 225 ? 29.577 9.050 18.858 1.00 9.03 225 THR A CA 1
ATOM 1647 C C . THR A 1 225 ? 29.207 10.339 19.636 1.00 8.32 225 THR A C 1
ATOM 1648 O O . THR A 1 225 ? 29.940 11.359 19.481 1.00 7.98 225 THR A O 1
ATOM 1652 N N . ALA A 1 226 ? 28.199 10.342 20.503 1.00 8.22 226 ALA A N 1
ATOM 1653 C CA . ALA A 1 226 ? 27.871 11.510 21.236 1.00 8.73 226 ALA A CA 1
ATOM 1654 C C . ALA A 1 226 ? 28.994 11.886 22.162 1.00 8.96 226 ALA A C 1
ATOM 1655 O O . ALA A 1 226 ? 29.288 13.090 22.320 1.00 9.81 226 ALA A O 1
ATOM 1657 N N . ASP A 1 227 ? 29.660 10.925 22.805 1.00 9.22 227 ASP A N 1
ATOM 1658 C CA . ASP A 1 227 ? 30.747 11.240 23.698 1.00 9.75 227 ASP A CA 1
ATOM 1659 C C . ASP A 1 227 ? 31.918 11.798 22.946 1.00 8.16 227 ASP A C 1
ATOM 1660 O O . ASP A 1 227 ? 32.613 12.665 23.492 1.00 9.20 227 ASP A O 1
ATOM 1665 N N . ALA A 1 228 ? 32.161 11.432 21.699 1.00 7.82 228 ALA A N 1
ATOM 1666 C CA . ALA A 1 228 ? 33.216 12.022 20.941 1.00 8.81 228 ALA A CA 1
ATOM 1667 C C . ALA A 1 228 ? 32.930 13.517 20.705 1.00 7.86 228 ALA A C 1
ATOM 1668 O O . ALA A 1 228 ? 33.864 14.341 20.784 1.00 9.40 228 ALA A O 1
ATOM 1670 N N . LEU A 1 229 ? 31.701 13.857 20.376 1.00 7.83 229 LEU A N 1
ATOM 1671 C CA . LEU A 1 229 ? 31.362 15.268 20.245 1.00 6.51 229 LEU A CA 1
ATOM 1672 C C . LEU A 1 229 ? 31.603 16.015 21.524 1.00 7.63 229 LEU A C 1
ATOM 1673 O O . LEU A 1 229 ? 32.160 17.144 21.552 1.00 7.70 229 LEU A O 1
ATOM 1678 N N . ARG A 1 230 ? 31.159 15.413 22.637 1.00 8.77 230 ARG A N 1
ATOM 1679 C CA . ARG A 1 230 ? 31.300 16.102 23.933 1.00 9.14 230 ARG A CA 1
ATOM 1680 C C . ARG A 1 230 ? 32.764 16.329 24.283 1.00 10.32 230 ARG A C 1
ATOM 1681 O O . ARG A 1 230 ? 33.091 17.380 24.858 1.00 11.60 230 ARG A O 1
ATOM 1689 N N . GLU A 1 231 ? 33.644 15.422 23.943 1.00 10.52 231 GLU A N 1
ATOM 1690 C CA . GLU A 1 231 ? 35.083 15.590 24.238 1.00 14.47 231 GLU A CA 1
ATOM 1691 C C . GLU A 1 231 ? 35.643 16.765 23.438 1.00 14.70 231 GLU A C 1
ATOM 1692 O O . GLU A 1 231 ? 36.671 17.335 23.848 1.00 19.74 231 GLU A O 1
ATOM 1698 N N . TRP A 1 232 ? 35.042 17.139 22.307 1.00 10.03 232 TRP A N 1
ATOM 1699 C CA . TRP A 1 232 ? 35.490 18.306 21.554 1.00 9.50 232 TRP A CA 1
ATOM 1700 C C . TRP A 1 232 ? 34.719 19.545 21.967 1.00 10.32 232 TRP A C 1
ATOM 1701 O O . TRP A 1 232 ? 34.860 20.566 21.304 1.00 12.17 232 TRP A O 1
ATOM 1712 N N . GLY A 1 233 ? 33.906 19.470 23.014 1.00 9.36 233 GLY A N 1
ATOM 1713 C CA . GLY A 1 233 ? 33.190 20.655 23.452 1.00 10.00 233 GLY A CA 1
ATOM 1714 C C . GLY A 1 233 ? 31.879 20.908 22.743 1.00 8.74 233 GLY A C 1
ATOM 1715 O O . GLY A 1 233 ? 31.358 22.023 22.780 1.00 9.32 233 GLY A O 1
ATOM 1716 N N . VAL A 1 234 ? 31.304 19.901 22.073 1.00 9.16 234 VAL A N 1
ATOM 1717 C CA . VAL A 1 234 ? 30.024 20.040 21.410 1.00 8.01 234 VAL A CA 1
ATOM 1718 C C . VAL A 1 234 ? 28.973 19.164 22.030 1.00 7.48 234 VAL A C 1
ATOM 1719 O O . VAL A 1 234 ? 29.250 17.977 22.290 1.00 8.97 234 VAL A O 1
ATOM 1723 N N . LYS A 1 235 ? 27.834 19.708 22.413 1.00 8.32 235 LYS A N 1
ATOM 1724 C CA . LYS A 1 235 ? 26.793 18.873 22.945 1.00 9.62 235 LYS A CA 1
ATOM 1725 C C . LYS A 1 235 ? 25.798 18.494 21.830 1.00 7.96 235 LYS A C 1
ATOM 1726 O O . LYS A 1 235 ? 25.180 19.387 21.221 1.00 9.79 235 LYS A O 1
ATOM 1732 N N . PRO A 1 236 ? 25.601 17.216 21.526 1.00 8.42 236 PRO A N 1
ATOM 1733 C CA . PRO A 1 236 ? 24.646 16.844 20.463 1.00 10.30 236 PRO A CA 1
ATOM 1734 C C . PRO A 1 236 ? 23.271 17.341 20.794 1.00 8.56 236 PRO A C 1
ATOM 1735 O O . PRO A 1 236 ? 22.840 17.295 21.990 1.00 10.92 236 PRO A O 1
ATOM 1739 N N . PHE A 1 237 ? 22.532 17.781 19.793 1.00 9.16 237 PHE A N 1
ATOM 1740 C CA . PHE A 1 237 ? 21.178 18.211 20.007 1.00 10.51 237 PHE A CA 1
ATOM 1741 C C . PHE A 1 237 ? 20.344 16.943 20.203 1.00 9.74 237 PHE A C 1
ATOM 1742 O O . PHE A 1 237 ? 19.338 16.945 20.959 1.00 11.32 237 PHE A O 1
ATOM 1750 N N . TYR A 1 238 ? 20.587 15.868 19.487 1.00 10.31 238 TYR A N 1
ATOM 1751 C CA . TYR A 1 238 ? 19.809 14.627 19.576 1.00 9.57 238 TYR A CA 1
ATOM 1752 C C . TYR A 1 238 ? 20.740 13.433 19.424 1.00 11.00 238 TYR A C 1
ATOM 1753 O O . TYR A 1 238 ? 21.654 13.418 18.575 1.00 10.26 238 TYR A O 1
ATOM 1762 N N . VAL A 1 239 ? 20.550 12.415 20.270 1.00 10.15 239 VAL A N 1
ATOM 1763 C CA . VAL A 1 239 ? 21.329 11.187 20.245 1.00 12.50 239 VAL A CA 1
ATOM 1764 C C . VAL A 1 239 ? 20.391 9.991 20.031 1.00 11.62 239 VAL A C 1
ATOM 1765 O O . VAL A 1 239 ? 19.471 9.783 20.861 1.00 16.59 239 VAL A O 1
ATOM 1769 N N . ASP A 1 240 ? 20.613 9.229 18.989 1.00 14.09 240 ASP A N 1
ATOM 1770 C CA . ASP A 1 240 ? 19.776 8.044 18.704 1.00 15.30 240 ASP A CA 1
ATOM 1771 C C . ASP A 1 240 ? 20.539 6.784 19.113 1.00 20.77 240 ASP A C 1
ATOM 1772 O O . ASP A 1 240 ? 21.707 6.615 18.807 1.00 18.90 240 ASP A O 1
ATOM 1777 N N . GLU A 1 241 ? 19.838 5.835 19.727 1.00 19.99 241 GLU A N 1
ATOM 1778 C CA . GLU A 1 241 ? 20.531 4.647 20.168 1.00 24.35 241 GLU A CA 1
ATOM 1779 C C . GLU A 1 241 ? 20.034 3.387 19.521 1.00 26.13 241 GLU A C 1
ATOM 1780 O O . GLU A 1 241 ? 20.141 2.303 20.120 1.00 31.81 241 GLU A O 1
ATOM 1786 N N . THR A 1 242 ? 19.573 3.498 18.288 1.00 22.46 242 THR A N 1
ATOM 1787 C CA . THR A 1 242 ? 19.055 2.347 17.564 1.00 24.22 242 THR A CA 1
ATOM 1788 C C . THR A 1 242 ? 19.841 1.942 16.359 1.00 30.67 242 THR A C 1
ATOM 1789 O O . THR A 1 242 ? 19.607 0.863 15.807 1.00 33.85 242 THR A O 1
ATOM 1793 N N . GLU A 1 243 ? 20.740 2.796 15.891 1.00 31.01 243 GLU A N 1
ATOM 1794 C CA . GLU A 1 243 ? 21.459 2.422 14.680 1.00 33.89 243 GLU A CA 1
ATOM 1795 C C . GLU A 1 243 ? 20.539 2.398 13.408 1.00 32.82 243 GLU A C 1
ATOM 1796 O O . GLU A 1 243 ? 21.005 1.996 12.322 1.00 36.81 243 GLU A O 1
ATOM 1802 N N . ARG A 1 244 ? 19.259 2.809 13.501 1.00 24.04 244 ARG A N 1
ATOM 1803 C CA . ARG A 1 244 ? 18.396 2.851 12.303 1.00 23.15 244 ARG A CA 1
ATOM 1804 C C . ARG A 1 244 ? 18.356 4.316 11.827 1.00 26.79 244 ARG A C 1
ATOM 1805 O O . ARG A 1 244 ? 18.072 5.187 12.657 1.00 22.44 244 ARG A O 1
ATOM 1813 N N . LEU A 1 245 ? 18.656 4.591 10.554 1.00 27.36 245 LEU A N 1
ATOM 1814 C CA . LEU A 1 245 ? 18.672 5.975 10.056 1.00 25.07 245 LEU A CA 1
ATOM 1815 C C . LEU A 1 245 ? 17.262 6.601 10.069 1.00 21.39 245 LEU A C 1
ATOM 1816 O O . LEU A 1 245 ? 17.079 7.832 10.210 1.00 19.79 245 LEU A O 1
ATOM 1821 N N . GLY A 1 246 ? 16.264 5.747 10.049 1.00 25.45 246 GLY A N 1
ATOM 1822 C CA . GLY A 1 246 ? 14.899 6.219 10.086 1.00 22.78 246 GLY A CA 1
ATOM 1823 C C . GLY A 1 246 ? 14.629 6.714 11.494 1.00 21.79 246 GLY A C 1
ATOM 1824 O O . GLY A 1 246 ? 13.884 7.710 11.634 1.00 21.50 246 GLY A O 1
A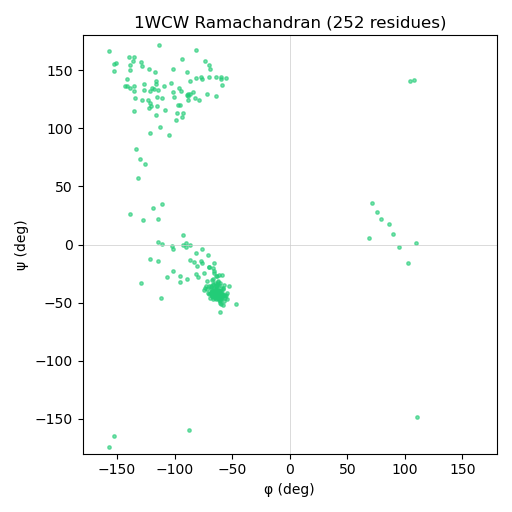TOM 1825 N N . SER A 1 247 ? 15.201 6.060 12.503 1.00 20.76 247 SER A N 1
ATOM 1826 C CA . SER A 1 247 ? 14.971 6.462 13.877 1.00 18.96 247 SER A CA 1
ATOM 1827 C C . SER A 1 247 ? 15.664 7.814 14.180 1.00 19.71 247 SER A C 1
ATOM 1828 O O . SER A 1 247 ? 15.136 8.706 14.878 1.00 15.73 247 SER A O 1
ATOM 1831 N N . LEU A 1 248 ? 16.889 7.926 13.683 1.00 18.96 248 LEU A N 1
ATOM 1832 C CA . LEU A 1 248 ? 17.674 9.113 13.888 1.00 15.96 248 LEU A CA 1
ATOM 1833 C C . LEU A 1 248 ? 16.944 10.328 13.352 1.00 14.53 248 LEU A C 1
ATOM 1834 O O . LEU A 1 248 ? 16.733 11.351 14.049 1.00 12.87 248 LEU A O 1
ATOM 1839 N N . LEU A 1 249 ? 16.546 10.192 12.115 1.00 14.75 249 LEU A N 1
ATOM 1840 C CA . LEU A 1 249 ? 15.882 11.273 11.435 1.00 14.22 249 LEU A CA 1
ATOM 1841 C C . LEU A 1 249 ? 14.529 11.617 11.961 1.00 12.35 249 LEU A C 1
ATOM 1842 O O . LEU A 1 249 ? 14.193 12.793 12.131 1.00 12.10 249 LEU A O 1
ATOM 1847 N N . GLN A 1 250 ? 13.745 10.575 12.311 1.00 13.53 250 GLN A N 1
ATOM 1848 C CA . GLN A 1 250 ? 12.438 10.819 12.834 1.00 12.31 250 GLN A CA 1
ATOM 1849 C C . GLN A 1 250 ? 12.466 11.331 14.240 1.00 10.14 250 GLN A C 1
ATOM 1850 O O . GLN A 1 250 ? 11.675 12.213 14.621 1.00 11.42 250 GLN A O 1
ATOM 1856 N N . GLY A 1 251 ? 13.394 10.801 15.005 1.00 11.00 251 GLY A N 1
ATOM 1857 C CA . GLY A 1 251 ? 13.548 11.276 16.376 1.00 11.38 251 GLY A CA 1
ATOM 1858 C C . GLY A 1 251 ? 13.981 12.751 16.375 1.00 11.22 251 GLY A C 1
ATOM 1859 O O . GLY A 1 251 ? 13.478 13.590 17.152 1.00 10.53 251 GLY A O 1
ATOM 1860 N N . PHE A 1 252 ? 14.926 13.089 15.466 1.00 10.87 252 PHE A N 1
ATOM 1861 C CA . PHE A 1 252 ? 15.293 14.482 15.318 1.00 11.41 252 PHE A CA 1
ATOM 1862 C C . PHE A 1 252 ? 14.117 15.380 14.915 1.00 8.47 252 PHE A C 1
ATOM 1863 O O . PHE A 1 252 ? 13.929 16.421 15.476 1.00 10.86 252 PHE A O 1
ATOM 1871 N N . LYS A 1 253 ? 13.354 14.947 13.942 1.00 9.91 253 LYS A N 1
ATOM 1872 C CA . LYS A 1 253 ? 12.189 15.728 13.484 1.00 11.08 253 LYS A CA 1
ATOM 1873 C C . LYS A 1 253 ? 11.218 16.014 14.641 1.00 11.26 253 LYS A C 1
ATOM 1874 O O . LYS A 1 253 ? 10.792 17.190 14.816 1.00 11.62 253 LYS A O 1
ATOM 1880 N N . ARG A 1 254 ? 10.941 15.011 15.447 1.00 10.12 254 ARG A N 1
ATOM 1881 C CA . ARG A 1 254 ? 10.042 15.224 16.565 1.00 9.25 254 ARG A CA 1
ATOM 1882 C C . ARG A 1 254 ? 10.655 16.156 17.611 1.00 12.37 254 ARG A C 1
ATOM 1883 O O . ARG A 1 254 ? 10.002 17.043 18.136 1.00 14.95 254 ARG A O 1
ATOM 1891 N N . ALA A 1 255 ? 11.939 15.963 17.928 1.00 12.72 255 ALA A N 1
ATOM 1892 C CA . ALA A 1 255 ? 12.628 16.802 18.904 1.00 14.06 255 ALA A CA 1
ATOM 1893 C C . ALA A 1 255 ? 12.660 18.239 18.493 1.00 13.15 255 ALA A C 1
ATOM 1894 O O . ALA A 1 255 ? 12.397 19.128 19.303 1.00 17.71 255 ALA A O 1
ATOM 1896 N N . LEU A 1 256 ? 12.887 18.456 17.229 1.00 12.91 256 LEU A N 1
ATOM 1897 C CA . LEU A 1 256 ? 12.942 19.780 16.698 1.00 16.79 256 LEU A CA 1
ATOM 1898 C C . LEU A 1 256 ? 11.534 20.452 16.844 1.00 15.47 256 LEU A C 1
ATOM 1899 O O . LEU A 1 256 ? 11.343 21.573 17.360 1.00 18.85 256 LEU A O 1
ATOM 1904 N N . GLN A 1 257 ? 10.494 19.705 16.452 1.00 14.90 257 GLN A N 1
ATOM 1905 C CA . GLN A 1 257 ? 9.173 20.307 16.532 1.00 17.69 257 GLN A CA 1
ATOM 1906 C C . GLN A 1 257 ? 8.695 20.535 17.963 1.00 18.86 257 GLN A C 1
ATOM 1907 O O . GLN A 1 257 ? 7.992 21.520 18.242 1.00 21.71 257 GLN A O 1
ATOM 1913 N N . LYS A 1 258 ? 9.041 19.639 18.867 1.00 17.15 258 LYS A N 1
ATOM 1914 C CA . LYS A 1 258 ? 8.675 19.775 20.265 1.00 23.02 258 LYS A CA 1
ATOM 1915 C C . LYS A 1 258 ? 9.189 21.066 20.803 1.00 28.81 258 LYS A C 1
ATOM 1916 O O . LYS A 1 258 ? 8.559 21.679 21.663 1.00 29.75 258 LYS A O 1
ATOM 1922 N N . GLU A 1 259 ? 10.353 21.473 20.321 1.00 27.06 259 GLU A N 1
ATOM 1923 C CA . GLU A 1 259 ? 10.924 22.741 20.737 1.00 32.26 259 GLU A CA 1
ATOM 1924 C C . GLU A 1 259 ? 10.146 23.953 20.287 1.00 30.76 259 GLU A C 1
ATOM 1925 O O . GLU A 1 259 ? 9.922 24.882 21.057 1.00 30.33 259 GLU A O 1
ATOM 1931 N N . VAL A 1 260 ? 9.788 23.935 19.017 1.00 22.79 260 VAL A N 1
ATOM 1932 C CA . VAL A 1 260 ? 9.017 24.979 18.361 1.00 30.00 260 VAL A CA 1
ATOM 1933 C C . VAL A 1 260 ? 7.655 25.184 19.020 1.00 28.59 260 VAL A C 1
ATOM 1934 O O . VAL A 1 260 ? 7.254 26.279 19.362 1.00 34.72 260 VAL A O 1
ATOM 1938 N N . ALA A 1 261 ? 6.958 24.078 19.178 1.00 24.24 261 ALA A N 1
ATOM 1939 C CA . ALA A 1 261 ? 5.591 24.078 19.671 1.00 23.72 261 ALA A CA 1
ATOM 1940 C C . ALA A 1 261 ? 5.418 24.478 21.105 1.00 27.39 261 ALA A C 1
ATOM 1941 O O . ALA A 1 261 ? 6.449 24.519 21.800 1.00 33.45 261 ALA A O 1
#

Secondary structure (DSSP, 8-state):
--EEEE--STTHHHHHHHHHHTT-EEEE---EEEEEPPGGGGHHHHHHHHT--SEEEE--HHHHHHHHHHHHHTT---HHHHHHSEEEESSHHHHHHHHHTT---SEE-SSSHHHHGGGS----EEEEEE--SS--HHHHHHHHHTTEEEEEE-SEEEEE-HHHHHHHHHHHHHT--SEEEE-SHHHHHHHHHH-S-HHHHHHHHHHTSEEEEESHHHHHHHHHTT---SEEE-S--HHHHHHHHHHHHHHHH-

Radius of gyration: 19.89 Å; Cα contacts (8 Å, |Δi|>4): 524; chains: 1; bounding box: 49×52×34 Å

CATH classification: 3.40.50.10090 (+1 more: 3.40.50.10090)

Solvent-accessible surface area: 12283 Å² total; per-residue (Å²): 96,46,110,0,0,0,0,0,52,118,95,55,154,50,0,95,42,55,0,87,173,36,47,12,54,22,48,68,28,19,0,4,40,60,82,120,27,71,38,95,121,12,108,76,50,0,103,38,0,22,148,38,15,72,1,1,0,0,6,23,5,70,0,3,106,20,2,31,96,0,1,146,78,38,69,38,92,6,108,26,16,3,58,185,1,75,18,0,0,37,8,51,128,1,12,125,3,1,127,136,32,58,7,51,18,97,22,66,17,94,21,24,20,131,24,0,62,114,48,7,49,135,24,215,34,21,0,0,0,0,10,21,21,41,102,19,83,84,0,62,91,4,0,60,134,51,40,21,175,35,21,57,0,54,2,4,102,35,58,57,35,72,109,0,1,50,126,0,6,86,0,0,70,154,48,58,4,61,0,0,0,0,22,32,25,19,0,0,39,7,0,4,99,31,15,162,66,51,160,28,0,78,107,0,4,71,98,112,3,68,0,0,0,10,22,118,52,4,0,46,2,0,140,141,69,41,1,152,9,56,48,33,4,123,50,87,151,10,16,25,0,0,93,19,1,95,157,29,37,106,123,112,113,121